Protein AF-A0A182EPK6-F1 (afdb_monomer_lite)

Organism: Onchocerca ochengi (NCBI:txid42157)

Sequence (208 aa):
MLGSDRREILFFIVYRSHFYRFVFCTSVIRYQTVKLISMAEKRKLLNEIDKCFKKVEEGVELFEETMAKMQEANSDNQREKFQDDLKKEIKKLQRLRDQIKGWQNSSDIKDKDKLTSYRKLIEQRMEQFKDIERENKTKPHSKQGLSAEEKLDPREKEKAETVEWLQCQIRYLEDEADKTESQIESLSTADQTRKKGKRDDPKKDEKE

Structure (mmCIF, N/CA/C/O backbone):
data_AF-A0A182EPK6-F1
#
_entry.id   AF-A0A182EPK6-F1
#
loop_
_atom_site.group_PDB
_atom_site.id
_atom_site.type_symbol
_atom_site.label_atom_id
_atom_site.label_alt_id
_atom_site.label_comp_id
_atom_site.label_asym_id
_atom_site.label_entity_id
_atom_site.label_seq_id
_atom_site.pdbx_PDB_ins_code
_atom_site.Cartn_x
_atom_site.Cartn_y
_atom_site.Cartn_z
_atom_site.occupancy
_atom_site.B_iso_or_equiv
_atom_site.auth_seq_id
_atom_site.auth_comp_id
_atom_site.auth_asym_id
_atom_site.auth_atom_id
_atom_site.pdbx_PDB_model_num
ATOM 1 N N . MET A 1 1 ? 49.811 17.576 -77.036 1.00 41.16 1 MET A N 1
ATOM 2 C CA . MET A 1 1 ? 49.592 17.909 -75.611 1.00 41.16 1 MET A CA 1
ATOM 3 C C . MET A 1 1 ? 48.270 17.299 -75.147 1.00 41.16 1 MET A C 1
ATOM 5 O O . MET A 1 1 ? 47.267 17.987 -75.144 1.00 41.16 1 MET A O 1
ATOM 9 N N . LEU A 1 2 ? 48.225 16.002 -74.830 1.00 46.06 2 LEU A N 1
ATOM 10 C CA . LEU A 1 2 ? 47.029 15.343 -74.277 1.00 46.06 2 LEU A CA 1
ATOM 11 C C . LEU A 1 2 ? 47.507 14.215 -73.354 1.00 46.06 2 LEU A C 1
ATOM 13 O O . LEU A 1 2 ? 47.710 13.092 -73.803 1.00 46.06 2 LEU A O 1
ATOM 17 N N . GLY A 1 3 ? 47.808 14.531 -72.092 1.00 49.84 3 GLY A N 1
ATOM 18 C CA . GLY A 1 3 ? 48.501 13.581 -71.212 1.00 49.84 3 GLY A CA 1
ATOM 19 C C . GLY A 1 3 ? 48.326 13.759 -69.703 1.00 49.84 3 GLY A C 1
ATOM 20 O O . GLY A 1 3 ? 49.072 13.119 -68.966 1.00 49.84 3 GLY A O 1
ATOM 21 N N . SER A 1 4 ? 47.366 14.566 -69.229 1.00 51.62 4 SER A N 1
ATOM 22 C CA . SER A 1 4 ? 47.200 14.811 -67.781 1.00 51.62 4 SER A CA 1
ATOM 23 C C . SER A 1 4 ? 45.823 14.474 -67.184 1.00 51.62 4 SER A C 1
ATOM 25 O O . SER A 1 4 ? 45.763 14.226 -65.987 1.00 51.62 4 SER A O 1
ATOM 27 N N . ASP A 1 5 ? 44.745 14.320 -67.963 1.00 56.38 5 ASP A N 1
ATOM 28 C CA . ASP A 1 5 ? 43.385 14.209 -67.383 1.00 56.38 5 ASP A CA 1
ATOM 29 C C . ASP A 1 5 ? 43.001 12.846 -66.783 1.00 56.38 5 ASP A C 1
ATOM 31 O O . ASP A 1 5 ? 42.159 12.761 -65.890 1.00 56.38 5 ASP A O 1
ATOM 35 N N . ARG A 1 6 ? 43.600 11.733 -67.228 1.00 53.59 6 ARG A N 1
ATOM 36 C CA . ARG A 1 6 ? 43.158 10.400 -66.762 1.00 53.59 6 ARG A CA 1
ATOM 37 C C . ARG A 1 6 ? 43.591 10.059 -65.335 1.00 53.59 6 ARG A C 1
ATOM 39 O O . ARG A 1 6 ? 42.948 9.227 -64.699 1.00 53.59 6 ARG A O 1
ATOM 46 N N . ARG A 1 7 ? 44.661 10.680 -64.825 1.00 53.28 7 ARG A N 1
ATOM 47 C CA . ARG A 1 7 ? 45.157 10.418 -63.462 1.00 53.28 7 ARG A CA 1
ATOM 48 C C . ARG A 1 7 ? 44.346 11.156 -62.398 1.00 53.28 7 ARG A C 1
ATOM 50 O O . ARG A 1 7 ? 44.113 10.578 -61.342 1.00 53.28 7 ARG A O 1
ATOM 57 N N . GLU A 1 8 ? 43.843 12.355 -62.690 1.00 53.34 8 GLU A N 1
ATOM 58 C CA . GLU A 1 8 ? 43.016 13.110 -61.739 1.00 53.34 8 GLU A CA 1
ATOM 59 C C . GLU A 1 8 ? 41.606 12.531 -61.583 1.00 53.34 8 GLU A C 1
ATOM 61 O O . GLU A 1 8 ? 41.111 12.418 -60.462 1.00 53.34 8 GLU A O 1
ATOM 66 N N . ILE A 1 9 ? 40.988 12.060 -62.672 1.00 58.38 9 ILE A N 1
ATOM 67 C CA . ILE A 1 9 ? 39.653 11.436 -62.622 1.00 58.38 9 ILE A CA 1
ATOM 68 C C . ILE A 1 9 ? 39.685 10.141 -61.797 1.00 58.38 9 ILE A C 1
ATOM 70 O O . ILE A 1 9 ? 38.793 9.897 -60.981 1.00 58.38 9 ILE A O 1
ATOM 74 N N . LEU A 1 10 ? 40.732 9.323 -61.959 1.00 55.97 10 LEU A N 1
ATOM 75 C CA . LEU A 1 10 ? 40.891 8.096 -61.178 1.00 55.97 10 LEU A CA 1
ATOM 76 C C . LEU A 1 10 ? 41.132 8.407 -59.692 1.00 55.97 10 LEU A C 1
ATOM 78 O O . LEU A 1 10 ? 40.576 7.727 -58.830 1.00 55.97 10 LEU A O 1
ATOM 82 N N . PHE A 1 11 ? 41.890 9.468 -59.391 1.00 57.12 11 PHE A N 1
ATOM 83 C CA . PHE A 1 11 ? 42.095 9.937 -58.021 1.00 57.12 11 PHE A CA 1
ATOM 84 C C . PHE A 1 11 ? 40.770 10.375 -57.389 1.00 57.12 11 PHE A C 1
ATOM 86 O O . PHE A 1 11 ? 40.455 9.942 -56.286 1.00 57.12 11 PHE A O 1
ATOM 93 N N . PHE A 1 12 ? 39.937 11.129 -58.113 1.00 56.41 12 PHE A N 1
ATOM 94 C CA . PHE A 1 12 ? 38.630 11.586 -57.633 1.00 56.41 12 PHE A CA 1
ATOM 95 C C . PHE A 1 12 ? 37.643 10.435 -57.385 1.00 56.41 12 PHE A C 1
ATOM 97 O O . PHE A 1 12 ? 36.922 10.446 -56.387 1.00 56.41 12 PHE A O 1
ATOM 104 N N . ILE A 1 13 ? 37.623 9.416 -58.251 1.00 60.50 13 ILE A N 1
ATOM 105 C CA . ILE A 1 13 ? 36.759 8.234 -58.089 1.00 60.50 13 ILE A CA 1
ATOM 106 C C . ILE A 1 13 ? 37.201 7.401 -56.881 1.00 60.50 13 ILE A C 1
ATOM 108 O O . ILE A 1 13 ? 36.362 7.016 -56.063 1.00 60.50 13 ILE A O 1
ATOM 112 N N . VAL A 1 14 ? 38.507 7.169 -56.719 1.00 58.69 14 VAL A N 1
ATOM 113 C CA . VAL A 1 14 ? 39.048 6.416 -55.576 1.00 58.69 14 VAL A CA 1
ATOM 114 C C . VAL A 1 14 ? 38.833 7.184 -54.266 1.00 58.69 14 VAL A C 1
ATOM 116 O O . VAL A 1 14 ? 38.381 6.587 -53.288 1.00 58.69 14 VAL A O 1
ATOM 119 N N . TYR A 1 15 ? 39.043 8.506 -54.251 1.00 56.84 15 TYR A N 1
ATOM 120 C CA . TYR A 1 15 ? 38.809 9.348 -53.071 1.00 56.84 15 TYR A CA 1
ATOM 121 C C . TYR A 1 15 ? 37.329 9.405 -52.689 1.00 56.84 15 TYR A C 1
ATOM 123 O O . TYR A 1 15 ? 36.978 9.259 -51.520 1.00 56.84 15 TYR A O 1
ATOM 131 N N . ARG A 1 16 ? 36.433 9.550 -53.672 1.00 58.25 16 ARG A N 1
ATOM 132 C CA . ARG A 1 16 ? 34.981 9.568 -53.455 1.00 58.25 16 ARG A CA 1
ATOM 133 C C . ARG A 1 16 ? 34.468 8.201 -52.994 1.00 58.25 16 ARG A C 1
ATOM 135 O O . ARG A 1 16 ? 33.621 8.148 -52.107 1.00 58.25 16 ARG A O 1
ATOM 142 N N . SER A 1 17 ? 35.026 7.102 -53.503 1.00 58.31 17 SER A N 1
ATOM 143 C CA . SER A 1 17 ? 34.693 5.747 -53.045 1.00 58.31 17 SER A CA 1
ATOM 144 C C . SER A 1 17 ? 35.202 5.465 -51.622 1.00 58.31 17 SER A C 1
ATOM 146 O O . SER A 1 17 ? 34.487 4.851 -50.829 1.00 58.31 17 SER A O 1
ATOM 148 N N . HIS A 1 18 ? 36.393 5.951 -51.254 1.00 60.69 18 HIS A N 1
ATOM 149 C CA . HIS A 1 18 ? 36.899 5.891 -49.876 1.00 60.69 18 HIS A CA 1
ATOM 150 C C . HIS A 1 18 ? 36.087 6.772 -48.919 1.00 60.69 18 HIS A C 1
ATOM 152 O O . HIS A 1 18 ? 35.785 6.345 -47.807 1.00 60.69 18 HIS A O 1
ATOM 158 N N . PHE A 1 19 ? 35.673 7.961 -49.361 1.00 59.50 19 PHE A N 1
ATOM 159 C CA . PHE A 1 19 ? 34.841 8.872 -48.579 1.00 59.50 19 PHE A CA 1
ATOM 160 C C . PHE A 1 19 ? 33.454 8.276 -48.299 1.00 59.50 19 PHE A C 1
ATOM 162 O O . PHE A 1 19 ? 33.024 8.247 -47.149 1.00 59.50 19 PHE A O 1
ATOM 169 N N . TYR A 1 20 ? 32.788 7.696 -49.306 1.00 56.31 20 TYR A N 1
ATOM 170 C CA . TYR A 1 20 ? 31.517 6.986 -49.106 1.00 56.31 20 TYR A CA 1
ATOM 171 C C . TYR A 1 20 ? 31.665 5.791 -48.156 1.00 56.31 20 TYR A C 1
ATOM 173 O O . TYR A 1 20 ? 30.824 5.589 -47.282 1.00 56.31 20 TYR A O 1
ATOM 181 N N . ARG A 1 21 ? 32.756 5.026 -48.266 1.00 58.44 21 ARG A N 1
ATOM 182 C CA . ARG A 1 21 ? 33.028 3.881 -47.384 1.00 58.44 21 ARG A CA 1
ATOM 183 C C . ARG A 1 21 ? 33.348 4.314 -45.946 1.00 58.44 21 ARG A C 1
ATOM 185 O O . ARG A 1 21 ? 32.941 3.630 -45.011 1.00 58.44 21 ARG A O 1
ATOM 192 N N . PHE A 1 22 ? 33.994 5.465 -45.752 1.00 55.53 22 PHE A N 1
ATOM 193 C CA . PHE A 1 22 ? 34.257 6.063 -44.437 1.00 55.53 22 PHE A CA 1
ATOM 194 C C . PHE A 1 22 ? 32.981 6.622 -43.781 1.00 55.53 22 PHE A C 1
ATOM 196 O O . PHE A 1 22 ? 32.716 6.347 -42.609 1.00 55.53 22 PHE A O 1
ATOM 203 N N . VAL A 1 23 ? 32.139 7.333 -44.538 1.00 61.28 23 VAL A N 1
ATOM 204 C CA . VAL A 1 23 ? 30.842 7.855 -44.060 1.00 61.28 23 VAL A CA 1
ATOM 205 C C . VAL A 1 23 ? 29.860 6.718 -43.741 1.00 61.28 23 VAL A C 1
ATOM 207 O O . VAL A 1 23 ? 29.139 6.771 -42.742 1.00 61.28 23 VAL A O 1
ATOM 210 N N . PHE A 1 24 ? 29.866 5.644 -44.534 1.00 56.72 24 PHE A N 1
ATOM 211 C CA . PHE A 1 24 ? 29.060 4.455 -44.258 1.00 56.72 24 PHE A CA 1
ATOM 212 C C . PHE A 1 24 ? 29.566 3.700 -43.018 1.00 56.72 24 PHE A C 1
ATOM 214 O O . PHE A 1 24 ? 28.773 3.338 -42.153 1.00 56.72 24 PHE A O 1
ATOM 221 N N . CYS A 1 25 ? 30.885 3.535 -42.867 1.00 56.03 25 CYS A N 1
ATOM 222 C CA . CYS A 1 25 ? 31.490 2.890 -41.697 1.00 56.03 25 CYS A CA 1
ATOM 223 C C . CYS A 1 25 ? 31.195 3.661 -40.397 1.00 56.03 25 CYS A C 1
ATOM 225 O O . CYS A 1 25 ? 30.742 3.076 -39.417 1.00 56.03 25 CYS A O 1
ATOM 227 N N . THR A 1 26 ? 31.354 4.987 -40.399 1.00 61.69 26 THR A N 1
ATOM 228 C CA . THR A 1 26 ? 31.037 5.840 -39.238 1.00 61.69 26 THR A CA 1
ATOM 229 C C . THR A 1 26 ? 29.547 5.843 -38.894 1.00 61.69 26 THR A C 1
ATOM 231 O O . THR A 1 26 ? 29.199 5.795 -37.715 1.00 61.69 26 THR A O 1
ATOM 234 N N . SER A 1 27 ? 28.657 5.818 -39.891 1.00 61.94 27 SER A N 1
ATOM 235 C CA . SER A 1 27 ? 27.206 5.726 -39.669 1.00 61.94 27 SER A CA 1
ATOM 236 C C . SER A 1 27 ? 26.783 4.371 -39.097 1.00 61.94 27 SER A C 1
ATOM 238 O O . SER A 1 27 ? 25.975 4.326 -38.170 1.00 61.94 27 SER A O 1
ATOM 240 N N . VAL A 1 28 ? 27.359 3.267 -39.584 1.00 63.94 28 VAL A N 1
ATOM 241 C CA . VAL A 1 28 ? 27.100 1.915 -39.060 1.00 63.94 28 VAL A CA 1
ATOM 242 C C . VAL A 1 28 ? 27.653 1.759 -37.642 1.00 63.94 28 VAL A C 1
ATOM 244 O O . VAL A 1 28 ? 26.952 1.237 -36.776 1.00 63.94 28 VAL A O 1
ATOM 247 N N . ILE A 1 29 ? 28.856 2.272 -37.361 1.00 62.75 29 ILE A N 1
ATOM 248 C CA . ILE A 1 29 ? 29.434 2.277 -36.008 1.00 62.75 29 ILE A CA 1
ATOM 249 C C . ILE A 1 29 ? 28.572 3.117 -35.063 1.00 62.75 29 ILE A C 1
ATOM 251 O O . ILE A 1 29 ? 28.253 2.655 -33.973 1.00 62.75 29 ILE A O 1
ATOM 255 N N . ARG A 1 30 ? 28.135 4.313 -35.480 1.00 60.66 30 ARG A N 1
ATOM 256 C CA . ARG A 1 30 ? 27.247 5.175 -34.684 1.00 60.66 30 ARG A CA 1
ATOM 257 C C . ARG A 1 30 ? 25.885 4.520 -34.434 1.00 60.66 30 ARG A C 1
ATOM 259 O O . ARG A 1 30 ? 25.367 4.596 -33.327 1.00 60.66 30 ARG A O 1
ATOM 266 N N . TYR A 1 31 ? 25.305 3.854 -35.429 1.00 65.38 31 TYR A N 1
ATOM 267 C CA . TYR A 1 31 ? 24.054 3.116 -35.255 1.00 65.38 31 TYR A CA 1
ATOM 268 C C . TYR A 1 31 ? 24.228 1.941 -34.281 1.00 65.38 31 TYR A C 1
ATOM 270 O O . TYR A 1 31 ? 23.407 1.748 -33.384 1.00 65.38 31 TYR A O 1
ATOM 278 N N . GLN A 1 32 ? 25.324 1.189 -34.406 1.00 58.00 32 GLN A N 1
ATOM 279 C CA . GLN A 1 32 ? 25.625 0.056 -33.535 1.00 58.00 32 GLN A CA 1
ATOM 280 C C . GLN A 1 32 ? 25.916 0.494 -32.090 1.00 58.00 32 GLN A C 1
ATOM 282 O O . GLN A 1 32 ? 25.444 -0.155 -31.156 1.00 58.00 32 GLN A O 1
ATOM 287 N N . THR A 1 33 ? 26.629 1.606 -31.882 1.00 58.66 33 THR A N 1
ATOM 288 C CA . THR A 1 33 ? 26.888 2.161 -30.543 1.00 58.66 33 THR A CA 1
ATOM 289 C C . THR A 1 33 ? 25.621 2.718 -29.904 1.00 58.66 33 THR A C 1
ATOM 291 O O . THR A 1 33 ? 25.343 2.387 -28.755 1.00 58.66 33 THR A O 1
ATOM 294 N N . VAL A 1 34 ? 24.789 3.462 -30.642 1.00 63.22 34 VAL A N 1
ATOM 295 C CA . VAL A 1 34 ? 23.483 3.945 -30.149 1.00 63.22 34 VAL A CA 1
ATOM 296 C C . VAL A 1 34 ? 22.564 2.776 -29.774 1.00 63.22 34 VAL A C 1
ATOM 298 O O . VAL A 1 34 ? 21.923 2.798 -28.723 1.00 63.22 34 VAL A O 1
ATOM 301 N N . LYS A 1 35 ? 22.538 1.709 -30.581 1.00 69.50 35 LYS A N 1
ATOM 302 C CA . LYS A 1 35 ? 21.743 0.503 -30.304 1.00 69.50 35 LYS A CA 1
ATOM 303 C C . LYS A 1 35 ? 22.233 -0.257 -29.064 1.00 69.50 35 LYS A C 1
ATOM 305 O O . LYS A 1 35 ? 21.411 -0.751 -28.293 1.00 69.50 35 LYS A O 1
ATOM 310 N N . LEU A 1 36 ? 23.548 -0.327 -28.845 1.00 65.44 36 LEU A N 1
ATOM 311 C CA . LEU A 1 36 ? 24.146 -0.905 -27.633 1.00 65.44 36 LEU A CA 1
ATOM 312 C C . LEU A 1 36 ? 23.836 -0.075 -26.378 1.00 65.44 36 LEU A C 1
ATOM 314 O O . LEU A 1 36 ? 23.484 -0.653 -25.349 1.00 65.44 36 LEU A O 1
ATOM 318 N N . ILE A 1 37 ? 23.907 1.257 -26.469 1.00 67.81 37 ILE A N 1
ATOM 319 C CA . ILE A 1 37 ? 23.565 2.176 -25.370 1.00 67.81 37 ILE A CA 1
ATOM 320 C C . ILE A 1 37 ? 22.091 2.005 -24.971 1.00 67.81 37 ILE A C 1
ATOM 322 O O . ILE A 1 37 ? 21.805 1.744 -23.804 1.00 67.81 37 ILE A O 1
ATOM 326 N N . SER A 1 38 ? 21.176 2.000 -25.946 1.00 72.50 38 SER A N 1
ATOM 327 C CA . SER A 1 38 ? 19.738 1.792 -25.713 1.00 72.50 38 SER A CA 1
ATOM 328 C C . SER A 1 38 ? 19.423 0.434 -25.057 1.00 72.50 38 SER A C 1
ATOM 330 O O . SER A 1 38 ? 18.589 0.344 -24.154 1.00 72.50 38 SER A O 1
ATOM 332 N N . MET A 1 39 ? 20.123 -0.645 -25.440 1.00 76.12 39 MET A N 1
ATOM 333 C CA . MET A 1 39 ? 19.970 -1.942 -24.764 1.00 76.12 39 MET A CA 1
ATOM 334 C C . MET A 1 39 ? 20.469 -1.921 -23.313 1.00 76.12 39 MET A C 1
ATOM 336 O O . MET A 1 39 ? 19.862 -2.567 -22.454 1.00 76.12 39 MET A O 1
ATOM 340 N N . ALA A 1 40 ? 21.566 -1.216 -23.029 1.00 78.00 40 ALA A N 1
ATOM 341 C CA . ALA A 1 40 ? 22.107 -1.101 -21.677 1.00 78.00 40 ALA A CA 1
ATOM 342 C C . ALA A 1 40 ? 21.180 -0.284 -20.762 1.00 78.00 40 ALA A C 1
ATOM 344 O O . ALA A 1 40 ? 20.948 -0.680 -19.620 1.00 78.00 40 ALA A O 1
ATOM 345 N N . GLU A 1 41 ? 20.601 0.804 -21.269 1.00 80.38 41 GLU A N 1
ATOM 346 C CA . GLU A 1 41 ? 19.600 1.618 -20.567 1.00 80.38 41 GLU A CA 1
ATOM 347 C C . GLU A 1 41 ? 18.346 0.804 -20.242 1.00 80.38 41 GLU A C 1
ATOM 349 O O . GLU A 1 41 ? 17.899 0.788 -19.095 1.00 80.38 41 GLU A O 1
ATOM 354 N N . LYS A 1 42 ? 17.851 0.012 -21.201 1.00 82.75 42 LYS A N 1
ATOM 355 C CA . LYS A 1 42 ? 16.713 -0.886 -20.971 1.00 82.75 42 LYS A CA 1
ATOM 356 C C . LYS A 1 42 ? 16.995 -1.929 -19.887 1.00 82.75 42 LYS A C 1
ATOM 358 O O . LYS A 1 42 ? 16.138 -2.189 -19.047 1.00 82.75 42 LYS A O 1
ATOM 363 N N . ARG A 1 43 ? 18.190 -2.532 -19.878 1.00 86.00 43 ARG A N 1
ATOM 364 C CA . ARG A 1 43 ? 18.587 -3.494 -18.830 1.00 86.00 43 ARG A CA 1
ATOM 365 C C . ARG A 1 43 ? 18.680 -2.835 -17.454 1.00 86.00 43 ARG A C 1
ATOM 367 O O . ARG A 1 43 ? 18.254 -3.434 -16.472 1.00 86.00 43 ARG A O 1
ATOM 374 N N . LYS A 1 44 ? 19.211 -1.610 -17.378 1.00 87.81 44 LYS A N 1
ATOM 375 C CA . LYS A 1 44 ? 19.259 -0.836 -16.128 1.00 87.81 44 LYS A CA 1
ATOM 376 C C . LYS A 1 44 ? 17.854 -0.552 -15.598 1.00 87.81 44 LYS A C 1
ATOM 378 O O . LYS A 1 44 ? 17.619 -0.785 -14.417 1.00 87.81 44 LYS A O 1
ATOM 383 N N . LEU A 1 45 ? 16.937 -0.137 -16.472 1.00 88.06 45 LEU A N 1
ATOM 384 C CA . LEU A 1 45 ? 15.542 0.122 -16.114 1.00 88.06 45 LEU A CA 1
ATOM 385 C C . LEU A 1 45 ? 14.847 -1.137 -15.575 1.00 88.06 45 LEU A C 1
ATOM 387 O O . LEU A 1 45 ? 14.203 -1.078 -14.535 1.00 88.06 45 LEU A O 1
ATOM 391 N N . LEU A 1 46 ? 15.020 -2.290 -16.230 1.00 87.50 46 LEU A N 1
ATOM 392 C CA . LEU A 1 46 ? 14.451 -3.558 -15.750 1.00 87.50 46 LEU A CA 1
ATOM 393 C C . LEU A 1 46 ? 14.988 -3.948 -14.365 1.00 87.50 46 LEU A C 1
ATOM 395 O O . LEU A 1 46 ? 14.208 -4.298 -13.485 1.00 87.50 46 LEU A O 1
ATOM 399 N N . ASN A 1 47 ? 16.294 -3.793 -14.131 1.00 91.50 47 ASN A N 1
ATOM 400 C CA . ASN A 1 47 ? 16.880 -4.037 -12.811 1.00 91.50 47 ASN A CA 1
ATOM 401 C C . ASN A 1 47 ? 16.345 -3.076 -11.735 1.00 91.50 47 ASN A C 1
ATOM 403 O O . ASN A 1 47 ? 16.262 -3.445 -10.563 1.00 91.50 47 ASN A O 1
ATOM 407 N N . GLU A 1 48 ? 16.033 -1.830 -12.095 1.00 91.94 48 GLU A N 1
ATOM 408 C CA . GLU A 1 48 ? 15.428 -0.862 -11.176 1.00 91.94 48 GLU A CA 1
ATOM 409 C C . GLU A 1 48 ? 13.988 -1.252 -10.821 1.00 91.94 48 GLU A C 1
ATOM 411 O O . GLU A 1 48 ? 13.609 -1.197 -9.649 1.00 91.94 48 GLU A O 1
ATOM 416 N N . ILE A 1 49 ? 13.226 -1.721 -11.810 1.00 92.06 49 ILE A N 1
ATOM 417 C CA . ILE A 1 49 ? 11.868 -2.242 -11.628 1.00 92.06 49 ILE A CA 1
ATOM 418 C C . ILE A 1 49 ? 11.877 -3.455 -10.695 1.00 92.06 49 ILE A C 1
ATOM 420 O O . ILE A 1 49 ? 11.139 -3.463 -9.712 1.00 92.06 49 ILE A O 1
ATOM 424 N N . ASP A 1 50 ? 12.756 -4.432 -10.927 1.00 92.75 50 ASP A N 1
ATOM 425 C CA . ASP A 1 50 ? 12.843 -5.631 -10.084 1.00 92.75 50 ASP A CA 1
ATOM 426 C C . ASP A 1 50 ? 13.217 -5.289 -8.632 1.00 92.75 50 ASP A C 1
ATOM 428 O O . ASP A 1 50 ? 12.668 -5.854 -7.686 1.00 92.75 50 ASP A O 1
ATOM 432 N N . LYS A 1 51 ? 14.117 -4.318 -8.425 1.00 95.19 51 LYS A N 1
ATOM 433 C CA . LYS A 1 51 ? 14.441 -3.817 -7.077 1.00 95.19 51 LYS A CA 1
ATOM 434 C C . LYS A 1 51 ? 13.257 -3.119 -6.418 1.00 95.19 51 LYS A C 1
ATOM 436 O O . LYS A 1 51 ? 13.101 -3.213 -5.205 1.00 95.19 51 LYS A O 1
ATOM 441 N N . CYS A 1 52 ? 12.458 -2.388 -7.188 1.00 94.38 52 CYS A N 1
ATOM 442 C CA . CYS A 1 52 ? 11.253 -1.747 -6.680 1.00 94.38 52 CYS A CA 1
ATOM 443 C C . CYS A 1 52 ? 10.214 -2.787 -6.258 1.00 94.38 52 CYS A C 1
ATOM 445 O O . CYS A 1 52 ? 9.684 -2.670 -5.161 1.00 94.38 52 CYS A O 1
ATOM 447 N N . PHE A 1 53 ? 9.997 -3.841 -7.048 1.00 94.12 53 PHE A N 1
ATOM 448 C CA . PHE A 1 53 ? 9.091 -4.931 -6.673 1.00 94.12 53 PHE A CA 1
ATOM 449 C C . PHE A 1 53 ? 9.488 -5.601 -5.360 1.00 94.12 53 PHE A C 1
ATOM 451 O O . PHE A 1 53 ? 8.641 -5.728 -4.484 1.00 94.12 53 PHE A O 1
ATOM 458 N N . LYS A 1 54 ? 10.777 -5.891 -5.153 1.00 95.56 54 LYS A N 1
ATOM 459 C CA . LYS A 1 54 ? 11.256 -6.421 -3.863 1.00 95.56 54 LYS A CA 1
ATOM 460 C C . LYS A 1 54 ? 10.965 -5.485 -2.690 1.00 95.56 54 LYS A C 1
ATOM 462 O O . LYS A 1 54 ? 10.475 -5.926 -1.662 1.00 95.56 54 LYS A O 1
ATOM 467 N N . LYS A 1 55 ? 11.180 -4.176 -2.861 1.00 95.06 55 LYS A N 1
ATOM 468 C CA . LYS A 1 55 ? 10.837 -3.181 -1.827 1.00 95.06 55 LYS A CA 1
ATOM 469 C C . LYS A 1 55 ? 9.338 -3.111 -1.544 1.00 95.06 55 LYS A C 1
ATOM 471 O O . LYS A 1 55 ? 8.949 -2.796 -0.426 1.00 95.06 55 LYS A O 1
ATOM 476 N N . VAL A 1 56 ? 8.503 -3.336 -2.559 1.00 95.19 56 VAL A N 1
ATOM 477 C CA . VAL A 1 56 ? 7.050 -3.411 -2.376 1.00 95.19 56 VAL A CA 1
ATOM 478 C C . VAL A 1 56 ? 6.693 -4.647 -1.560 1.00 95.19 56 VAL A C 1
ATOM 480 O O . VAL A 1 56 ? 5.913 -4.520 -0.628 1.00 95.19 56 VAL A O 1
ATOM 483 N N . GLU A 1 57 ? 7.276 -5.806 -1.864 1.00 95.75 57 GLU A N 1
ATOM 484 C CA . GLU A 1 57 ? 7.059 -7.044 -1.100 1.00 95.75 57 GLU A CA 1
ATOM 485 C C . GLU A 1 57 ? 7.482 -6.883 0.363 1.00 95.75 57 GLU A C 1
ATOM 487 O O . GLU A 1 57 ? 6.661 -7.092 1.252 1.00 95.75 57 GLU A O 1
ATOM 492 N N . GLU A 1 58 ? 8.701 -6.393 0.607 1.00 95.00 58 GLU A N 1
ATOM 493 C CA . GLU A 1 58 ? 9.217 -6.102 1.953 1.00 95.00 58 GLU A CA 1
ATOM 494 C C . GLU A 1 58 ? 8.320 -5.106 2.711 1.00 95.00 58 GLU A C 1
ATOM 496 O O . GLU A 1 58 ? 8.023 -5.291 3.890 1.00 95.00 58 GLU A O 1
ATOM 501 N N . GLY A 1 59 ? 7.854 -4.045 2.040 1.00 93.31 59 GLY A N 1
ATOM 502 C CA . GLY A 1 59 ? 6.970 -3.052 2.655 1.00 93.31 59 GLY A CA 1
ATOM 503 C C . GLY A 1 59 ? 5.572 -3.596 2.968 1.00 93.31 59 GLY A C 1
ATOM 504 O O . GLY A 1 59 ? 4.963 -3.193 3.958 1.00 93.31 59 GLY A O 1
ATOM 505 N N . VAL A 1 60 ? 5.055 -4.516 2.147 1.00 94.25 60 VAL A N 1
ATOM 506 C CA . VAL A 1 60 ? 3.775 -5.200 2.398 1.00 94.25 60 VAL A CA 1
ATOM 507 C C . VAL A 1 60 ? 3.899 -6.148 3.589 1.00 94.25 60 VAL A C 1
ATOM 509 O O . VAL A 1 60 ? 3.032 -6.121 4.458 1.00 94.25 60 VAL A O 1
ATOM 512 N N . GLU A 1 61 ? 4.977 -6.925 3.668 1.00 95.25 61 GLU A N 1
ATOM 513 C CA . GLU A 1 61 ? 5.239 -7.829 4.794 1.00 95.25 61 GLU A CA 1
ATOM 514 C C . GLU A 1 61 ? 5.389 -7.048 6.109 1.00 95.25 61 GLU A C 1
ATOM 516 O O . GLU A 1 61 ? 4.726 -7.357 7.098 1.00 95.25 61 GLU A O 1
ATOM 521 N N . LEU A 1 62 ? 6.160 -5.955 6.101 1.00 93.81 62 LEU A N 1
ATOM 522 C CA . LEU A 1 62 ? 6.327 -5.093 7.274 1.00 93.81 62 LEU A CA 1
ATOM 523 C C . LEU A 1 62 ? 5.007 -4.434 7.710 1.00 93.81 62 LEU A C 1
ATOM 525 O O . LEU A 1 62 ? 4.764 -4.247 8.907 1.00 93.81 62 LEU A O 1
ATOM 529 N N . PHE A 1 63 ? 4.146 -4.074 6.753 1.00 93.38 63 PHE A N 1
ATOM 530 C CA . PHE A 1 63 ? 2.812 -3.553 7.042 1.00 93.38 63 PHE A CA 1
ATOM 531 C C . PHE A 1 63 ? 1.941 -4.599 7.753 1.00 93.38 63 PHE A C 1
ATOM 533 O O . PHE A 1 63 ? 1.321 -4.280 8.768 1.00 93.38 63 PHE A O 1
ATOM 540 N N . GLU A 1 64 ? 1.926 -5.842 7.269 1.00 93.25 64 GLU A N 1
ATOM 541 C CA . GLU A 1 64 ? 1.182 -6.941 7.899 1.00 93.25 64 GLU A CA 1
ATOM 542 C C . GLU A 1 64 ? 1.732 -7.290 9.286 1.00 93.25 64 GLU A C 1
ATOM 544 O O . GLU A 1 64 ? 0.962 -7.420 10.239 1.00 93.25 64 GLU A O 1
ATOM 549 N N . GLU A 1 65 ? 3.055 -7.352 9.437 1.00 93.69 65 GLU A N 1
ATOM 550 C CA . GLU A 1 65 ? 3.709 -7.617 10.721 1.00 93.69 65 GLU A CA 1
ATOM 551 C C . GLU A 1 65 ? 3.376 -6.530 11.757 1.00 93.69 65 GLU A C 1
ATOM 553 O O . GLU A 1 65 ? 3.037 -6.820 12.907 1.00 93.69 65 GLU A O 1
ATOM 558 N N . THR A 1 66 ? 3.432 -5.257 11.354 1.00 92.19 66 THR A N 1
ATOM 559 C CA . THR A 1 66 ? 3.104 -4.131 12.242 1.00 92.19 66 THR A CA 1
ATOM 560 C C . THR A 1 66 ? 1.616 -4.130 12.598 1.00 92.19 66 THR A C 1
ATOM 562 O O . THR A 1 66 ? 1.251 -3.804 13.728 1.00 92.19 66 THR A O 1
ATOM 565 N N . MET A 1 67 ? 0.749 -4.529 11.664 1.00 89.62 67 MET A N 1
ATOM 566 C CA . MET A 1 67 ? -0.687 -4.658 11.903 1.00 89.62 67 MET A CA 1
ATOM 567 C C . MET A 1 67 ? -0.990 -5.758 12.926 1.00 89.62 67 MET A C 1
ATOM 569 O O . MET A 1 67 ? -1.771 -5.514 13.846 1.00 89.62 67 MET A O 1
ATOM 573 N N . ALA A 1 68 ? -0.345 -6.922 12.815 1.00 90.50 68 ALA A N 1
ATOM 574 C CA . ALA A 1 68 ? -0.474 -8.003 13.793 1.00 90.50 68 ALA A CA 1
ATOM 575 C C . ALA A 1 68 ? -0.016 -7.543 15.188 1.00 90.50 68 ALA A C 1
ATOM 577 O O . ALA A 1 68 ? -0.772 -7.638 16.155 1.00 90.50 68 ALA A O 1
ATOM 578 N N . LYS A 1 69 ? 1.158 -6.902 15.278 1.00 89.62 69 LYS A N 1
ATOM 579 C CA . LYS A 1 69 ? 1.670 -6.330 16.537 1.00 89.62 69 LYS A CA 1
ATOM 580 C C . LYS A 1 69 ? 0.735 -5.279 17.137 1.00 89.62 69 LYS A C 1
ATOM 582 O O . LYS A 1 69 ? 0.596 -5.206 18.352 1.00 89.62 69 LYS A O 1
ATOM 587 N N . MET A 1 70 ? 0.075 -4.469 16.307 1.00 86.44 70 MET A N 1
ATOM 588 C CA . MET A 1 70 ? -0.913 -3.488 16.767 1.00 86.44 70 MET A CA 1
ATOM 589 C C . MET A 1 70 ? -2.161 -4.157 17.363 1.00 86.44 70 MET A C 1
ATOM 591 O O . MET A 1 70 ? -2.745 -3.610 18.298 1.00 86.44 70 MET A O 1
ATOM 595 N N . GLN A 1 71 ? -2.587 -5.304 16.826 1.00 83.44 71 GLN A N 1
ATOM 596 C CA . GLN A 1 71 ? -3.732 -6.059 17.346 1.00 83.44 71 GLN A CA 1
ATOM 597 C C . GLN A 1 71 ? -3.403 -6.780 18.659 1.00 83.44 71 GLN A C 1
ATOM 599 O O . GLN A 1 71 ? -4.256 -6.832 19.542 1.00 83.44 71 GLN A O 1
ATOM 604 N N . GLU A 1 72 ? -2.172 -7.275 18.803 1.00 85.12 72 GLU A N 1
ATOM 605 C CA . GLU A 1 72 ? -1.667 -7.918 20.026 1.00 85.12 72 GLU A CA 1
ATOM 606 C C . GLU A 1 72 ? -1.265 -6.917 21.124 1.00 85.12 72 GLU A C 1
ATOM 608 O O . GLU A 1 72 ? -1.110 -7.286 22.288 1.00 85.12 72 GLU A O 1
ATOM 613 N N . ALA A 1 73 ? -1.072 -5.643 20.775 1.00 83.88 73 ALA A N 1
ATOM 614 C CA . ALA A 1 73 ? -0.673 -4.618 21.728 1.00 83.88 73 ALA A CA 1
ATOM 615 C C . ALA A 1 73 ? -1.776 -4.347 22.767 1.00 83.88 73 ALA A C 1
ATOM 617 O O . ALA A 1 73 ? -2.830 -3.788 22.458 1.00 83.88 73 ALA A O 1
ATOM 618 N N . ASN A 1 74 ? -1.472 -4.653 24.031 1.00 75.00 74 ASN A N 1
ATOM 619 C CA . ASN A 1 74 ? -2.363 -4.414 25.173 1.00 75.00 74 ASN A CA 1
ATOM 620 C C . ASN A 1 74 ? -2.236 -3.000 25.770 1.00 75.00 74 ASN A C 1
ATOM 622 O O . ASN A 1 74 ? -3.051 -2.606 26.598 1.00 75.00 74 ASN A O 1
ATOM 626 N N . SER A 1 75 ? -1.227 -2.222 25.361 1.00 79.94 75 SER A N 1
ATOM 627 C CA . SER A 1 75 ? -0.991 -0.856 25.847 1.00 79.94 75 SER A CA 1
ATOM 628 C C . SER A 1 75 ? -1.356 0.190 24.795 1.00 79.94 75 SER A C 1
ATOM 630 O O . SER A 1 75 ? -0.939 0.087 23.639 1.00 79.94 75 SER A O 1
ATOM 632 N N . ASP A 1 76 ? -2.058 1.250 25.203 1.00 79.75 76 ASP A N 1
ATOM 633 C CA . ASP A 1 76 ? -2.439 2.340 24.297 1.00 79.75 76 ASP A CA 1
ATOM 634 C C . ASP A 1 76 ? -1.227 3.093 23.721 1.00 79.75 76 ASP A C 1
ATOM 636 O O . ASP A 1 76 ? -1.211 3.378 22.525 1.00 79.75 76 ASP A O 1
ATOM 640 N N . ASN A 1 77 ? -0.153 3.297 24.497 1.00 82.56 77 ASN A N 1
ATOM 641 C CA . ASN A 1 77 ? 1.086 3.907 23.991 1.00 82.56 77 ASN A CA 1
ATOM 642 C C . ASN A 1 77 ? 1.741 3.063 22.882 1.00 82.56 77 ASN A C 1
ATOM 644 O O . ASN A 1 77 ? 2.320 3.600 21.937 1.00 82.56 77 ASN A O 1
ATOM 648 N N . GLN A 1 78 ? 1.673 1.731 22.990 1.00 85.38 78 GLN A N 1
ATOM 649 C CA . GLN A 1 78 ? 2.182 0.834 21.949 1.00 85.38 78 GLN A CA 1
ATOM 650 C C . GLN A 1 78 ? 1.278 0.861 20.716 1.00 85.38 78 GLN A C 1
ATOM 652 O O . GLN A 1 78 ? 1.783 0.929 19.597 1.00 85.38 78 GLN A O 1
ATOM 657 N N . ARG A 1 79 ? -0.048 0.871 20.909 1.00 83.56 79 ARG A N 1
ATOM 658 C CA . ARG A 1 79 ? -1.017 0.986 19.810 1.00 83.56 79 ARG A CA 1
ATOM 659 C C . ARG A 1 79 ? -0.831 2.279 19.021 1.00 83.56 79 ARG A C 1
ATOM 661 O O . ARG A 1 79 ? -0.816 2.219 17.796 1.00 83.56 79 ARG A O 1
ATOM 668 N N . GLU A 1 80 ? -0.643 3.416 19.686 1.00 87.19 80 GLU A N 1
ATOM 669 C CA . GLU A 1 80 ? -0.379 4.702 19.024 1.00 87.19 80 GLU A CA 1
ATOM 670 C C . GLU A 1 80 ? 0.942 4.670 18.239 1.00 87.19 80 GLU A C 1
ATOM 672 O O . GLU A 1 80 ? 0.981 5.038 17.064 1.00 87.19 80 GLU A O 1
ATOM 677 N N . LYS A 1 81 ? 2.006 4.111 18.832 1.00 90.62 81 LYS A N 1
ATOM 678 C CA . LYS A 1 81 ? 3.289 3.925 18.140 1.00 90.62 81 LYS A CA 1
ATOM 679 C C . LYS A 1 81 ? 3.148 3.066 16.877 1.00 90.62 81 LYS A C 1
ATOM 681 O O . LYS A 1 81 ? 3.670 3.437 15.827 1.00 90.62 81 LYS A O 1
ATOM 686 N N . PHE A 1 82 ? 2.434 1.942 16.954 1.00 91.00 82 PHE A N 1
ATOM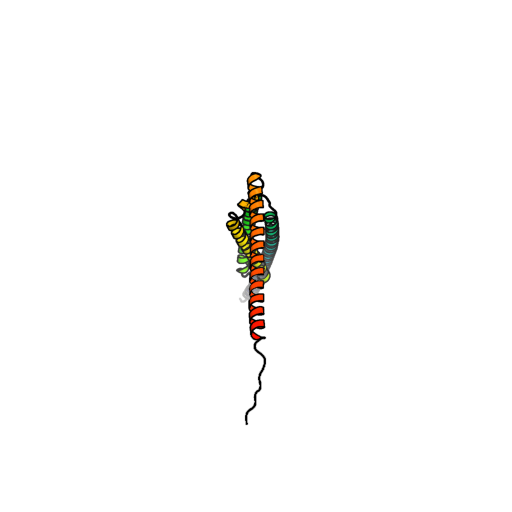 687 C CA . PHE A 1 82 ? 2.211 1.082 15.790 1.00 91.00 82 PHE A CA 1
ATOM 688 C C . PHE A 1 82 ? 1.316 1.743 14.734 1.00 91.00 82 PHE A C 1
ATOM 690 O O . PHE A 1 82 ? 1.552 1.545 13.545 1.00 91.00 82 PHE A O 1
ATOM 697 N N . GLN A 1 83 ? 0.350 2.583 15.120 1.00 88.75 83 GLN A N 1
ATOM 698 C CA . GLN A 1 83 ? -0.421 3.390 14.163 1.00 88.75 83 GLN A CA 1
ATOM 699 C C . GLN A 1 83 ? 0.473 4.368 13.391 1.00 88.75 83 GLN A C 1
ATOM 701 O O . GLN A 1 83 ? 0.355 4.486 12.166 1.00 88.75 83 GLN A O 1
ATOM 706 N N . ASP A 1 84 ? 1.396 5.038 14.079 1.00 91.62 84 ASP A N 1
ATOM 707 C CA . ASP A 1 84 ? 2.363 5.931 13.444 1.00 91.62 84 ASP A CA 1
ATOM 708 C C . ASP A 1 84 ? 3.326 5.184 12.517 1.00 91.62 84 ASP A C 1
ATOM 710 O O . ASP A 1 84 ? 3.649 5.675 11.429 1.00 91.62 84 ASP A O 1
ATOM 714 N N . ASP A 1 85 ? 3.772 3.993 12.910 1.00 92.69 85 ASP A N 1
ATOM 715 C CA . ASP A 1 85 ? 4.655 3.169 12.088 1.00 92.69 85 ASP A CA 1
ATOM 716 C C . ASP A 1 85 ? 3.926 2.616 10.848 1.00 92.69 85 ASP A C 1
ATOM 718 O O . ASP A 1 85 ? 4.449 2.750 9.737 1.00 92.69 8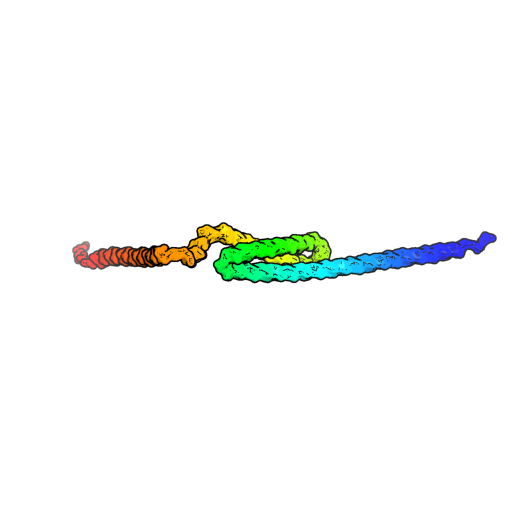5 ASP A O 1
ATOM 722 N N . LEU A 1 86 ? 2.671 2.161 10.978 1.00 93.19 86 LEU A N 1
ATOM 723 C CA . LEU A 1 86 ? 1.810 1.802 9.838 1.00 93.19 86 LEU A CA 1
ATOM 724 C C . LEU A 1 86 ? 1.623 2.982 8.873 1.00 93.19 86 LEU A C 1
ATOM 726 O O . LEU A 1 86 ? 1.726 2.828 7.653 1.00 93.19 86 LEU A O 1
ATOM 730 N N . LYS A 1 87 ? 1.407 4.193 9.403 1.00 92.62 87 LYS A N 1
ATOM 731 C CA . LYS A 1 87 ? 1.262 5.416 8.599 1.00 92.62 87 LYS A CA 1
ATOM 732 C C . LYS A 1 87 ? 2.536 5.755 7.826 1.00 92.62 87 LYS A C 1
ATOM 734 O O . LYS A 1 87 ? 2.459 6.213 6.681 1.00 92.62 87 LYS A O 1
ATOM 739 N N . LYS A 1 88 ? 3.712 5.565 8.433 1.00 94.44 88 LYS A N 1
ATOM 740 C CA . LYS A 1 88 ? 5.003 5.749 7.749 1.00 94.44 88 LYS A CA 1
ATOM 741 C C . LYS A 1 88 ? 5.179 4.717 6.640 1.00 94.44 88 LYS A C 1
ATOM 743 O O . LYS A 1 88 ? 5.596 5.102 5.548 1.00 94.44 88 LYS A O 1
ATOM 748 N N . GLU A 1 89 ? 4.839 3.456 6.892 1.00 93.81 89 GLU A N 1
ATOM 749 C CA . GLU A 1 89 ? 5.014 2.380 5.914 1.00 93.81 89 GLU A CA 1
ATOM 750 C C . GLU A 1 89 ? 4.100 2.556 4.697 1.00 93.81 89 GLU A C 1
ATOM 752 O O . GLU A 1 89 ? 4.559 2.531 3.554 1.00 93.81 89 GLU A O 1
ATOM 757 N N . ILE A 1 90 ? 2.839 2.927 4.920 1.00 94.25 90 ILE A N 1
ATOM 758 C CA . ILE A 1 90 ? 1.903 3.246 3.834 1.00 94.25 90 ILE A CA 1
ATOM 759 C C . ILE A 1 90 ? 2.385 4.418 2.982 1.00 94.25 90 ILE A C 1
ATOM 761 O O . ILE A 1 90 ? 2.274 4.375 1.756 1.00 94.25 90 ILE A O 1
ATOM 765 N N . LYS A 1 91 ? 2.987 5.450 3.585 1.00 95.25 91 LYS A N 1
ATOM 766 C CA . LYS A 1 91 ? 3.590 6.550 2.816 1.00 95.25 91 LYS A CA 1
ATOM 767 C C . LYS A 1 91 ? 4.767 6.089 1.948 1.00 95.25 91 LYS A C 1
ATOM 769 O O . LYS A 1 91 ? 4.975 6.663 0.878 1.00 95.25 91 LYS A O 1
ATOM 774 N N . LYS A 1 92 ? 5.546 5.085 2.369 1.00 95.06 92 LYS A N 1
ATOM 775 C CA . LYS A 1 92 ? 6.612 4.506 1.530 1.00 95.06 92 LYS A CA 1
ATOM 776 C C . LYS A 1 92 ? 6.018 3.724 0.361 1.00 95.06 92 LYS A C 1
ATOM 778 O O . LYS A 1 92 ? 6.415 3.966 -0.779 1.00 95.06 92 LYS A O 1
ATOM 783 N N . LEU A 1 93 ? 5.028 2.871 0.628 1.00 95.25 93 LEU A N 1
ATOM 784 C CA . LEU A 1 93 ? 4.312 2.116 -0.403 1.00 95.25 93 LEU A CA 1
ATOM 785 C C . LEU A 1 93 ? 3.654 3.051 -1.433 1.00 95.25 93 LEU A C 1
ATOM 787 O O . LEU A 1 93 ? 3.778 2.817 -2.633 1.00 95.25 93 LEU A O 1
ATOM 791 N N . GLN A 1 94 ? 3.066 4.174 -1.006 1.00 94.75 94 GLN A N 1
ATOM 792 C CA . GLN A 1 94 ? 2.526 5.206 -1.906 1.00 94.75 94 GLN A CA 1
ATOM 793 C C . GLN A 1 94 ? 3.576 5.758 -2.882 1.00 94.75 94 GLN A C 1
ATOM 795 O O . GLN A 1 94 ? 3.311 5.859 -4.080 1.00 94.75 94 GLN A O 1
ATOM 800 N N . ARG A 1 95 ? 4.790 6.067 -2.403 1.00 96.19 95 ARG A N 1
ATOM 801 C CA . ARG A 1 95 ? 5.883 6.549 -3.268 1.00 96.19 95 ARG A CA 1
ATOM 802 C C . ARG A 1 95 ? 6.286 5.500 -4.304 1.00 96.19 95 ARG A C 1
ATOM 804 O O . ARG A 1 95 ? 6.466 5.842 -5.470 1.00 96.19 95 ARG A O 1
ATOM 811 N N . LEU A 1 96 ? 6.388 4.232 -3.896 1.00 95.00 96 LEU A N 1
ATOM 812 C CA . LEU A 1 96 ? 6.683 3.119 -4.808 1.00 95.00 96 LEU A CA 1
ATOM 813 C C . LEU A 1 96 ? 5.563 2.939 -5.840 1.00 95.00 96 LEU A C 1
ATOM 815 O O . LEU A 1 96 ? 5.834 2.738 -7.022 1.00 95.00 96 LEU A O 1
ATOM 819 N N . ARG A 1 97 ? 4.302 3.095 -5.430 1.00 96.12 97 ARG A N 1
ATOM 820 C CA . ARG A 1 97 ? 3.143 3.046 -6.326 1.00 96.12 97 ARG A CA 1
ATOM 821 C C . ARG A 1 97 ? 3.179 4.149 -7.380 1.00 96.12 97 ARG A C 1
ATOM 823 O O . ARG A 1 97 ? 2.869 3.883 -8.541 1.00 96.12 97 ARG A O 1
ATOM 830 N N . ASP A 1 98 ? 3.556 5.369 -7.011 1.00 96.12 98 ASP A N 1
ATOM 831 C CA . ASP A 1 98 ? 3.672 6.473 -7.967 1.00 96.12 98 ASP A CA 1
ATOM 832 C C . ASP A 1 98 ? 4.881 6.313 -8.899 1.00 96.12 98 ASP A C 1
ATOM 834 O O . ASP A 1 98 ? 4.772 6.610 -10.090 1.00 96.12 98 ASP A O 1
ATOM 838 N N . GLN A 1 99 ? 5.986 5.741 -8.409 1.00 93.56 99 GLN A N 1
ATOM 839 C CA . GLN A 1 99 ? 7.115 5.325 -9.248 1.00 93.56 99 GLN A CA 1
ATOM 840 C C . GLN A 1 99 ? 6.682 4.266 -10.279 1.00 93.56 99 GLN A C 1
ATOM 842 O O . GLN A 1 99 ? 6.934 4.427 -11.475 1.00 93.56 99 GLN A O 1
ATOM 847 N N . ILE A 1 100 ? 5.941 3.238 -9.845 1.00 94.69 100 ILE A N 1
ATOM 848 C CA . ILE A 1 100 ? 5.361 2.210 -10.724 1.00 94.69 100 ILE A CA 1
ATOM 849 C C . ILE A 1 100 ? 4.401 2.834 -11.743 1.00 94.69 100 ILE A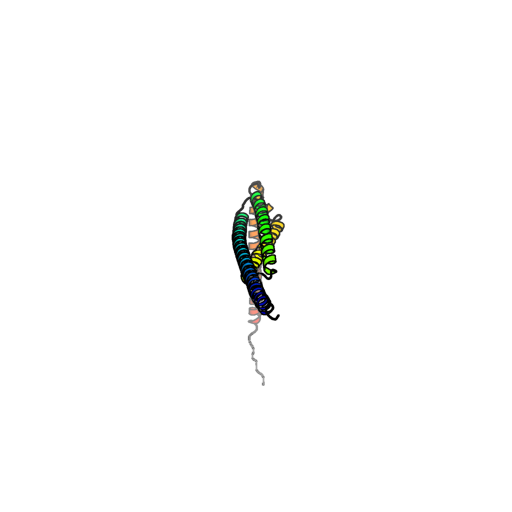 C 1
ATOM 851 O O . ILE A 1 100 ? 4.447 2.489 -12.923 1.00 94.69 100 ILE A O 1
ATOM 855 N N . LYS A 1 101 ? 3.559 3.788 -11.331 1.00 94.88 101 LYS A N 1
ATOM 856 C CA . LYS A 1 101 ? 2.669 4.521 -12.244 1.00 94.88 101 LYS A CA 1
ATOM 857 C C . LYS A 1 101 ? 3.458 5.320 -13.289 1.00 94.88 101 LYS A C 1
ATOM 859 O O . LYS A 1 101 ? 3.063 5.343 -14.453 1.00 94.88 101 LYS A O 1
ATOM 864 N N . GLY A 1 102 ? 4.577 5.936 -12.902 1.00 93.81 102 GLY A N 1
ATOM 865 C CA . GLY A 1 102 ? 5.495 6.603 -13.830 1.00 93.81 102 GLY A CA 1
ATOM 866 C C . GLY A 1 102 ? 6.021 5.645 -14.901 1.00 93.81 102 GLY A C 1
ATOM 867 O O . GLY A 1 102 ? 5.955 5.945 -16.092 1.00 93.81 102 GLY A O 1
ATOM 868 N N . TRP A 1 103 ? 6.438 4.446 -14.494 1.00 93.19 103 TRP A N 1
ATOM 869 C CA . TRP A 1 103 ? 6.866 3.384 -15.406 1.00 93.19 103 TRP A CA 1
ATOM 870 C C . TRP A 1 103 ? 5.741 2.857 -16.302 1.00 93.19 103 TRP A C 1
ATOM 872 O O . TRP A 1 103 ? 5.963 2.652 -17.492 1.00 93.19 103 TRP A O 1
ATOM 882 N N . GLN A 1 104 ? 4.513 2.717 -15.792 1.00 91.19 104 GLN A N 1
ATOM 883 C CA . GLN A 1 104 ? 3.353 2.348 -16.616 1.00 91.19 104 GLN A CA 1
ATOM 884 C C . GLN A 1 104 ? 3.068 3.366 -17.730 1.00 91.19 104 GLN A C 1
ATOM 886 O O . GLN A 1 104 ? 2.567 2.981 -18.787 1.00 91.19 104 GLN A O 1
ATOM 891 N N . ASN A 1 105 ? 3.380 4.645 -17.514 1.00 90.56 105 ASN A N 1
ATOM 892 C CA . ASN A 1 105 ? 3.187 5.701 -18.508 1.00 90.56 105 ASN A CA 1
ATOM 893 C C . ASN A 1 105 ? 4.365 5.830 -19.490 1.00 90.56 105 ASN A C 1
ATOM 895 O O . ASN A 1 105 ? 4.206 6.458 -20.534 1.00 90.56 105 ASN A O 1
ATOM 899 N N . SER A 1 106 ? 5.522 5.231 -19.190 1.00 87.06 106 SER A N 1
ATOM 900 C CA . SER A 1 106 ? 6.665 5.209 -20.106 1.00 87.06 106 SER A CA 1
ATOM 901 C C . SER A 1 106 ? 6.413 4.279 -21.304 1.00 87.06 106 SER A C 1
ATOM 903 O O . SER A 1 106 ? 5.780 3.223 -21.190 1.00 87.06 106 SER A O 1
ATOM 905 N N . SER A 1 107 ? 6.932 4.671 -22.472 1.00 87.12 107 SER A N 1
ATOM 906 C CA . SER A 1 107 ? 6.961 3.861 -23.696 1.00 87.12 107 SER A CA 1
ATOM 907 C C . SER A 1 107 ? 8.062 2.793 -23.703 1.00 87.12 107 SER A C 1
ATOM 909 O O . SER A 1 107 ? 8.055 1.914 -24.565 1.00 87.12 107 SER A O 1
ATOM 911 N N . ASP A 1 108 ? 9.001 2.840 -22.755 1.00 84.12 108 ASP A N 1
ATOM 912 C CA . ASP A 1 108 ? 10.179 1.959 -22.724 1.00 84.12 108 ASP A CA 1
ATOM 913 C C . ASP A 1 108 ? 9.853 0.540 -22.225 1.00 84.12 108 ASP A C 1
ATOM 915 O O . ASP A 1 108 ? 10.616 -0.413 -22.442 1.00 84.12 108 ASP A O 1
ATOM 919 N N . ILE A 1 109 ? 8.687 0.382 -21.591 1.00 85.69 109 ILE A N 1
ATOM 920 C CA . ILE A 1 109 ? 8.219 -0.860 -20.981 1.00 85.69 109 ILE A CA 1
ATOM 921 C C . ILE A 1 109 ? 7.075 -1.443 -21.807 1.00 85.69 109 ILE A C 1
ATOM 923 O O . ILE A 1 109 ? 6.006 -0.848 -21.943 1.00 85.69 109 ILE A O 1
ATOM 927 N N . LYS A 1 110 ? 7.312 -2.643 -22.346 1.00 82.50 110 LYS A N 1
ATOM 928 C CA . LYS A 1 110 ? 6.343 -3.361 -23.184 1.00 82.50 110 LYS A CA 1
ATOM 929 C C . LYS A 1 110 ? 5.348 -4.185 -22.368 1.00 82.50 110 LYS A C 1
ATOM 931 O O . LYS A 1 110 ? 4.166 -4.167 -22.677 1.00 82.50 110 LYS A O 1
ATOM 936 N N . ASP A 1 111 ? 5.832 -4.889 -21.349 1.00 84.00 111 ASP A N 1
ATOM 937 C CA . ASP A 1 111 ? 5.008 -5.714 -20.464 1.00 84.00 111 ASP A CA 1
ATOM 938 C C . ASP A 1 111 ? 4.662 -4.917 -19.202 1.00 84.00 111 ASP A C 1
ATOM 940 O O . ASP A 1 111 ? 5.541 -4.559 -18.413 1.00 84.00 111 ASP A O 1
ATOM 944 N N . LYS A 1 112 ? 3.376 -4.595 -19.049 1.00 90.81 112 LYS A N 1
ATOM 945 C CA . LYS A 1 112 ? 2.846 -3.789 -17.942 1.00 90.81 112 LYS A CA 1
ATOM 946 C C . LYS A 1 112 ? 2.036 -4.622 -16.953 1.00 90.81 112 LYS A C 1
ATOM 948 O O . LYS A 1 112 ? 1.521 -4.054 -15.986 1.00 90.81 112 LYS A O 1
ATOM 953 N N . ASP A 1 113 ? 1.936 -5.934 -17.148 1.00 92.06 113 ASP A N 1
ATOM 954 C CA . ASP A 1 113 ? 1.057 -6.783 -16.345 1.00 92.06 113 ASP A CA 1
ATOM 955 C C . ASP A 1 113 ? 1.565 -6.848 -14.908 1.00 92.06 113 ASP A C 1
ATOM 957 O O . ASP A 1 113 ? 0.837 -6.513 -13.972 1.00 92.06 113 ASP A O 1
ATOM 961 N N . LYS A 1 114 ? 2.864 -7.118 -14.730 1.00 89.44 114 LYS A N 1
ATOM 962 C CA . LYS A 1 114 ? 3.503 -7.118 -13.404 1.00 89.44 114 LYS A CA 1
ATOM 963 C C . LYS A 1 114 ? 3.395 -5.763 -12.703 1.00 89.44 114 LYS A C 1
ATOM 965 O O . LYS A 1 114 ? 3.017 -5.709 -11.537 1.00 89.44 114 LYS A O 1
ATOM 970 N N . LEU A 1 115 ? 3.663 -4.664 -13.417 1.00 92.19 115 LEU A N 1
ATOM 971 C CA . LEU A 1 115 ? 3.529 -3.305 -12.869 1.00 92.19 115 LEU A CA 1
ATOM 972 C C . LEU A 1 115 ? 2.100 -3.038 -12.381 1.00 92.19 115 LEU A C 1
ATOM 974 O O . LEU A 1 115 ? 1.901 -2.439 -11.326 1.00 92.19 115 LEU A O 1
ATOM 978 N N . THR A 1 116 ? 1.104 -3.503 -13.133 1.00 93.88 116 THR A N 1
ATOM 979 C CA . THR A 1 116 ? -0.308 -3.361 -12.771 1.00 93.88 116 THR A CA 1
ATOM 980 C C . THR A 1 116 ? -0.653 -4.182 -11.532 1.00 93.88 116 THR A C 1
ATOM 982 O O . THR A 1 116 ? -1.324 -3.663 -10.641 1.00 93.88 116 THR A O 1
ATOM 985 N N . SER A 1 117 ? -0.163 -5.419 -11.435 1.00 94.62 117 SER A N 1
ATOM 986 C CA . SER A 1 117 ? -0.377 -6.287 -10.272 1.00 94.62 117 SER A CA 1
ATOM 987 C C . SER A 1 117 ? 0.211 -5.696 -8.989 1.00 94.62 117 SER A C 1
ATOM 989 O O . SER A 1 117 ? -0.517 -5.548 -8.010 1.00 94.62 117 SER A O 1
ATOM 991 N N . TYR A 1 118 ? 1.480 -5.267 -8.995 1.00 93.19 118 TYR A N 1
ATOM 992 C CA . TYR A 1 118 ? 2.096 -4.648 -7.811 1.00 93.19 118 TYR A CA 1
ATOM 993 C C . TYR A 1 118 ? 1.447 -3.312 -7.444 1.00 93.19 118 TYR A C 1
ATOM 995 O O . TYR A 1 118 ? 1.266 -3.013 -6.266 1.00 93.19 118 TYR A O 1
ATOM 1003 N N . ARG A 1 119 ? 1.030 -2.512 -8.432 1.00 94.94 119 ARG A N 1
ATOM 1004 C CA . ARG A 1 119 ? 0.276 -1.284 -8.163 1.00 94.94 119 ARG A CA 1
ATOM 1005 C C . ARG A 1 119 ? -1.050 -1.574 -7.455 1.00 94.94 119 ARG A C 1
ATOM 1007 O O . ARG A 1 119 ? -1.357 -0.894 -6.479 1.00 94.94 119 ARG A O 1
ATOM 1014 N N . LYS A 1 120 ? -1.812 -2.565 -7.927 1.00 95.06 120 LYS A N 1
ATOM 1015 C CA . LYS A 1 120 ? -3.071 -2.985 -7.290 1.00 95.06 120 LYS A CA 1
ATOM 1016 C C . LYS A 1 120 ? -2.839 -3.531 -5.883 1.00 95.06 120 LYS A C 1
ATOM 1018 O O . LYS A 1 120 ? -3.598 -3.193 -4.985 1.00 95.06 120 LYS A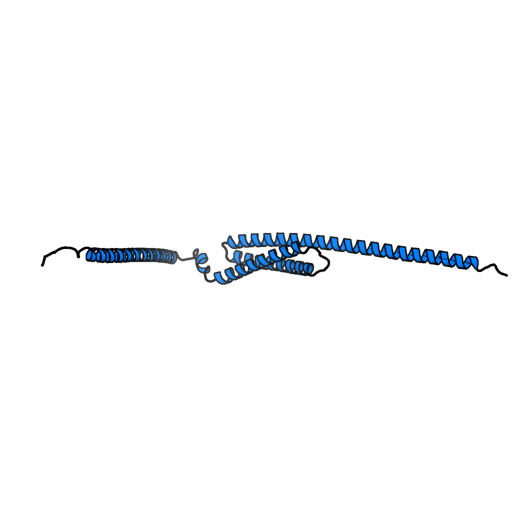 O 1
ATOM 1023 N N . LEU A 1 121 ? -1.771 -4.307 -5.684 1.00 94.50 121 LEU A N 1
ATOM 1024 C CA . LEU A 1 121 ? -1.384 -4.812 -4.365 1.00 94.50 121 LEU A CA 1
ATOM 1025 C C . LEU A 1 121 ? -1.174 -3.659 -3.371 1.00 94.50 121 LEU A C 1
ATOM 1027 O O . LEU A 1 121 ? -1.712 -3.693 -2.268 1.00 94.50 121 LEU A O 1
ATOM 1031 N N . ILE A 1 122 ? -0.455 -2.607 -3.776 1.00 93.56 122 ILE A N 1
ATOM 1032 C CA . ILE A 1 122 ? -0.260 -1.422 -2.930 1.00 93.56 122 ILE A CA 1
ATOM 1033 C C . ILE A 1 122 ? -1.585 -0.692 -2.677 1.00 93.56 122 ILE A C 1
ATOM 1035 O O . ILE A 1 122 ? -1.859 -0.302 -1.544 1.00 93.56 122 ILE A O 1
ATOM 1039 N N . GLU A 1 123 ? -2.416 -0.509 -3.706 1.00 94.12 123 GLU A N 1
ATOM 1040 C CA . GLU A 1 123 ? -3.727 0.144 -3.576 1.00 94.12 123 GLU A CA 1
ATOM 1041 C C . GLU A 1 123 ? -4.638 -0.605 -2.582 1.00 94.12 123 GLU A C 1
ATOM 1043 O O . GLU A 1 123 ? -5.266 0.034 -1.739 1.00 94.12 123 GLU A O 1
ATOM 1048 N N . GLN A 1 124 ? -4.621 -1.941 -2.585 1.00 94.56 124 GLN A N 1
ATOM 1049 C CA . GLN A 1 124 ? -5.338 -2.764 -1.607 1.00 94.56 124 GLN A CA 1
ATOM 1050 C C . GLN A 1 124 ? -4.824 -2.545 -0.174 1.00 94.56 124 GLN A C 1
ATOM 1052 O O . GLN A 1 124 ? -5.621 -2.397 0.752 1.00 94.56 124 GLN A O 1
ATOM 1057 N N . ARG A 1 125 ? -3.501 -2.473 0.038 1.00 90.56 125 ARG A N 1
ATOM 1058 C CA . ARG A 1 125 ? -2.944 -2.177 1.375 1.00 90.56 125 ARG A CA 1
ATOM 1059 C C . ARG A 1 125 ? -3.271 -0.762 1.846 1.00 90.56 125 ARG A C 1
ATOM 1061 O O . ARG A 1 125 ? -3.509 -0.549 3.032 1.00 90.56 125 ARG A O 1
ATOM 1068 N N . MET A 1 126 ? -3.339 0.204 0.929 1.00 91.75 126 MET A N 1
ATOM 1069 C CA . MET A 1 126 ? -3.790 1.563 1.245 1.00 91.75 126 MET A CA 1
ATOM 1070 C C . MET A 1 126 ? -5.245 1.595 1.720 1.00 91.75 126 MET A C 1
ATOM 1072 O O . MET A 1 126 ? -5.563 2.339 2.647 1.00 91.75 126 MET A O 1
ATOM 1076 N N . GLU A 1 127 ? -6.119 0.804 1.101 1.00 92.50 127 GLU A N 1
ATOM 1077 C CA . GLU A 1 127 ? -7.514 0.670 1.524 1.00 92.50 127 GLU A CA 1
ATOM 1078 C C . GLU A 1 127 ? -7.620 0.019 2.908 1.00 92.50 127 GLU A C 1
ATOM 1080 O O . GLU A 1 127 ? -8.251 0.593 3.795 1.00 92.50 127 GLU A O 1
ATOM 1085 N N . GLN A 1 128 ? -6.888 -1.077 3.140 1.00 89.44 128 GLN A N 1
ATOM 1086 C CA . GLN A 1 128 ? -6.804 -1.719 4.459 1.00 89.44 128 GLN A CA 1
ATOM 1087 C C . GLN A 1 128 ? -6.359 -0.734 5.549 1.00 89.44 128 GLN A C 1
ATOM 1089 O O . GLN A 1 128 ? -6.984 -0.652 6.604 1.00 89.44 128 GLN A O 1
ATOM 1094 N N . PHE A 1 129 ? -5.325 0.075 5.292 1.00 91.75 129 PHE A N 1
ATOM 1095 C CA . PHE A 1 129 ? -4.894 1.102 6.242 1.00 91.75 129 PHE A CA 1
ATOM 1096 C C . PHE A 1 129 ? -5.975 2.153 6.514 1.00 91.75 129 PHE A C 1
ATOM 1098 O O . PHE A 1 129 ? -6.120 2.602 7.648 1.00 91.75 129 PHE A O 1
ATOM 1105 N N . LYS A 1 130 ? -6.752 2.545 5.501 1.00 91.69 130 LYS A N 1
ATOM 1106 C CA . LYS A 1 130 ? -7.832 3.528 5.660 1.00 91.69 130 LYS A CA 1
ATOM 1107 C C . LYS A 1 130 ? -8.958 2.997 6.545 1.00 91.69 130 LYS A C 1
ATOM 1109 O O . LYS A 1 130 ? -9.547 3.769 7.304 1.00 91.69 130 LYS A O 1
ATOM 1114 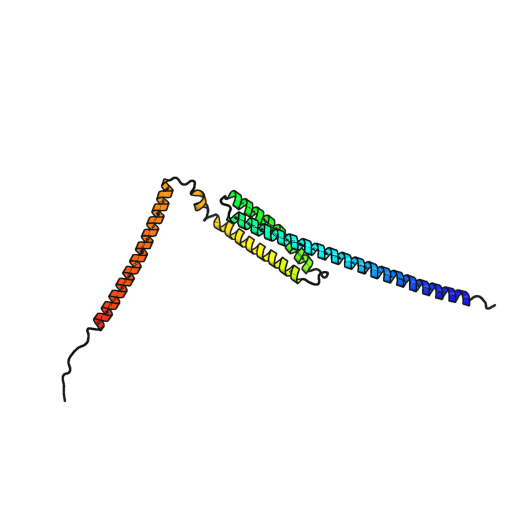N N . ASP A 1 131 ? -9.270 1.710 6.449 1.00 87.00 131 ASP A N 1
ATOM 1115 C CA . ASP A 1 131 ? -10.257 1.075 7.322 1.00 87.00 131 ASP A CA 1
ATOM 1116 C C . ASP A 1 131 ? -9.732 0.952 8.754 1.00 87.00 131 ASP A C 1
ATOM 1118 O O . ASP A 1 131 ? -10.441 1.331 9.684 1.00 87.00 131 ASP A O 1
ATOM 1122 N N . ILE A 1 132 ? -8.461 0.579 8.930 1.00 84.50 132 ILE A N 1
ATOM 1123 C CA . ILE A 1 132 ? -7.790 0.565 10.240 1.00 84.50 132 ILE A CA 1
ATOM 1124 C C . ILE A 1 132 ? -7.758 1.965 10.872 1.00 84.50 132 ILE A C 1
ATOM 1126 O O . ILE A 1 132 ? -8.012 2.115 12.067 1.00 84.50 132 ILE A O 1
ATOM 1130 N N . GLU A 1 133 ? -7.452 3.009 10.095 1.00 85.88 133 GLU A N 1
ATOM 1131 C CA . GLU A 1 133 ? -7.432 4.393 10.580 1.00 85.88 133 GLU A CA 1
ATOM 1132 C C . GLU A 1 133 ? -8.838 4.849 10.994 1.00 85.88 133 GLU A C 1
ATOM 1134 O O . GLU A 1 133 ? -8.998 5.512 12.021 1.00 85.88 133 GLU A O 1
ATOM 1139 N N . ARG A 1 134 ? -9.868 4.471 10.223 1.00 84.81 134 ARG A N 1
ATOM 1140 C CA . ARG A 1 134 ? -11.271 4.755 10.551 1.00 84.81 134 ARG A CA 1
ATOM 1141 C C . ARG A 1 134 ? -11.669 4.054 11.843 1.00 84.81 134 ARG A C 1
ATOM 1143 O O . ARG A 1 134 ? -12.162 4.711 12.752 1.00 84.81 134 ARG A O 1
ATOM 1150 N N . GLU A 1 135 ? -11.401 2.758 11.933 1.00 77.25 135 GLU A N 1
ATOM 1151 C CA . GLU A 1 135 ? -11.722 1.922 13.084 1.00 77.25 135 GLU A CA 1
ATOM 1152 C C . GLU A 1 135 ? -11.032 2.426 14.358 1.00 77.25 135 GLU A C 1
ATOM 1154 O O . GLU A 1 135 ? -11.680 2.570 15.395 1.00 77.25 135 GLU A O 1
ATOM 1159 N N . ASN A 1 136 ? -9.746 2.780 14.281 1.00 75.50 136 ASN A N 1
ATOM 1160 C CA . ASN A 1 136 ? -9.003 3.334 15.414 1.00 75.50 136 ASN A CA 1
ATOM 1161 C C . ASN A 1 136 ? -9.441 4.754 15.795 1.00 75.50 136 ASN A C 1
ATOM 1163 O O . ASN A 1 136 ? -9.318 5.103 16.964 1.00 75.50 136 ASN A O 1
ATOM 1167 N N . LYS A 1 137 ? -9.975 5.557 14.862 1.00 72.00 137 LYS A N 1
ATOM 1168 C CA . LYS A 1 137 ? -10.570 6.876 15.155 1.00 72.00 137 LYS A CA 1
ATOM 1169 C C . LYS A 1 137 ? -11.983 6.797 15.730 1.00 72.00 137 LYS A C 1
ATOM 1171 O O . LYS A 1 137 ? -12.365 7.699 16.467 1.00 72.00 137 LYS A O 1
ATOM 1176 N N . THR A 1 138 ? -12.757 5.753 15.425 1.00 59.56 138 THR A N 1
ATOM 1177 C CA . THR A 1 138 ? -14.130 5.576 15.944 1.00 59.56 138 THR A CA 1
ATOM 1178 C C . THR A 1 138 ? -14.202 4.735 17.221 1.00 59.56 138 THR A C 1
ATOM 1180 O O . THR A 1 138 ? -15.084 4.950 18.045 1.00 59.56 138 THR A O 1
ATOM 1183 N N . LYS A 1 139 ? -13.251 3.819 17.447 1.00 54.97 139 LYS A N 1
ATOM 1184 C CA . LYS A 1 139 ? -13.121 3.050 18.699 1.00 54.97 139 LYS A CA 1
ATOM 1185 C C . LYS A 1 139 ? -12.513 3.763 19.936 1.00 54.97 139 LYS A C 1
ATOM 1187 O O . LYS A 1 139 ? -12.581 3.136 20.994 1.00 54.97 139 LYS A O 1
ATOM 1192 N N . PRO A 1 140 ? -11.992 5.015 19.927 1.00 51.44 140 PRO A N 1
ATOM 1193 C CA . PRO A 1 140 ? -11.510 5.677 21.145 1.00 51.44 140 PRO A CA 1
ATOM 1194 C C . PRO A 1 140 ? -12.610 5.846 22.192 1.00 51.44 140 PRO A C 1
ATOM 1196 O O . PRO A 1 140 ? -12.353 5.696 23.379 1.00 51.44 140 PRO A O 1
ATOM 1199 N N . HIS A 1 141 ? -13.853 6.078 21.759 1.00 43.19 141 HIS A N 1
ATOM 1200 C CA . HIS A 1 141 ? -14.955 6.350 22.682 1.00 43.19 141 HIS A CA 1
ATOM 1201 C C . HIS A 1 141 ? -15.607 5.080 23.264 1.00 43.19 141 HIS A C 1
ATOM 1203 O O . HIS A 1 141 ? -16.386 5.170 24.207 1.00 43.19 141 HIS A O 1
ATOM 1209 N N . SER A 1 142 ? -15.290 3.894 22.725 1.00 46.75 142 SER A N 1
ATOM 1210 C CA . SER A 1 142 ? -15.891 2.621 23.160 1.00 46.75 142 SER A CA 1
ATOM 1211 C C . SER A 1 142 ? -14.899 1.661 23.825 1.00 46.75 142 SER A C 1
ATOM 1213 O O . SER A 1 142 ? -15.323 0.625 24.328 1.00 46.75 142 SER A O 1
ATOM 1215 N N . LYS A 1 143 ? -13.592 1.972 23.832 1.00 47.28 143 LYS A N 1
ATOM 1216 C CA . LYS A 1 143 ? -12.543 1.109 24.415 1.00 47.28 143 LYS A CA 1
ATOM 1217 C C . LYS A 1 143 ? -11.871 1.689 25.666 1.00 47.28 143 LYS A C 1
ATOM 1219 O O . LYS A 1 143 ? -11.171 0.960 26.358 1.00 47.28 143 LYS A O 1
ATOM 1224 N N . GLN A 1 144 ? -12.140 2.952 26.006 1.00 45.28 144 GLN A N 1
ATOM 1225 C CA . GLN A 1 144 ? -11.684 3.553 27.266 1.00 45.28 144 GLN A CA 1
ATOM 1226 C C . GLN A 1 144 ? -12.361 2.941 28.508 1.00 45.28 144 GLN A C 1
ATOM 1228 O O . GLN A 1 144 ? -11.851 3.099 29.610 1.00 45.28 144 GLN A O 1
ATOM 1233 N N . GLY A 1 145 ? -13.466 2.204 28.333 1.00 43.50 145 GLY A N 1
ATOM 1234 C CA . GLY A 1 145 ? -14.129 1.475 29.418 1.00 43.50 145 GLY A CA 1
ATOM 1235 C C . GLY A 1 145 ? -13.465 0.151 29.809 1.00 43.50 145 GLY A C 1
ATOM 1236 O O . GLY A 1 145 ? -13.709 -0.321 30.904 1.00 43.50 145 GLY A O 1
ATOM 1237 N N . LEU A 1 146 ? -12.617 -0.443 28.958 1.00 43.19 146 LEU A N 1
ATOM 1238 C CA . LEU A 1 146 ? -12.060 -1.787 29.206 1.00 43.19 146 LEU A CA 1
ATOM 1239 C C . LEU A 1 146 ? -10.619 -1.766 29.735 1.00 43.19 146 LEU A C 1
ATOM 1241 O O . LEU A 1 146 ? -10.218 -2.679 30.445 1.00 43.19 146 LEU A O 1
ATOM 1245 N N . SER A 1 147 ? -9.842 -0.717 29.442 1.00 45.03 147 SER A N 1
ATOM 1246 C CA . SER A 1 147 ? -8.473 -0.572 29.971 1.00 45.03 147 SER A CA 1
ATOM 1247 C C . SER A 1 147 ? -8.411 0.166 31.318 1.00 45.03 147 SER A C 1
ATOM 1249 O O . SER A 1 147 ? -7.348 0.234 31.929 1.00 45.03 147 SER A O 1
ATOM 1251 N N . ALA A 1 148 ? -9.532 0.721 31.793 1.00 44.56 148 ALA A N 1
ATOM 1252 C CA . ALA A 1 148 ? -9.652 1.308 33.131 1.00 44.56 148 ALA A CA 1
ATOM 1253 C C . ALA A 1 148 ? -10.093 0.289 34.203 1.00 44.56 148 ALA A C 1
ATOM 1255 O O . ALA A 1 148 ? -10.078 0.620 35.384 1.00 44.56 148 ALA A O 1
ATOM 1256 N N . GLU A 1 149 ? -10.431 -0.946 33.815 1.00 43.22 149 GLU A N 1
ATOM 1257 C CA . GLU A 1 149 ? -10.896 -2.002 34.729 1.00 43.22 149 GLU A CA 1
ATOM 1258 C C . GLU A 1 149 ? -9.813 -2.424 35.739 1.00 43.22 149 GLU A C 1
ATOM 1260 O O . GLU A 1 149 ? -10.114 -2.794 36.869 1.00 43.22 149 GLU A O 1
ATOM 1265 N N . GLU A 1 150 ? -8.529 -2.286 35.396 1.00 46.31 150 GLU A N 1
ATOM 1266 C CA . GLU A 1 150 ? -7.430 -2.628 36.314 1.00 46.31 150 GLU A CA 1
ATOM 1267 C C . GLU A 1 150 ? -7.193 -1.562 37.408 1.00 46.31 150 GLU A C 1
ATOM 1269 O O . GLU A 1 150 ? -6.320 -1.715 38.263 1.00 46.31 150 GLU A O 1
ATOM 1274 N N . LYS A 1 151 ? -7.981 -0.475 37.408 1.00 50.03 151 LYS A N 1
ATOM 1275 C CA . LYS A 1 151 ? -7.988 0.573 38.444 1.00 50.03 151 LYS A CA 1
ATOM 1276 C C . LYS A 1 151 ? -9.388 0.923 38.965 1.00 50.03 151 LYS A C 1
ATOM 1278 O O . LYS A 1 151 ? -9.540 1.976 39.585 1.00 50.03 151 LYS A O 1
ATOM 1283 N N . LEU A 1 152 ? -10.400 0.083 38.747 1.00 43.78 152 LEU A N 1
ATOM 1284 C CA . LEU A 1 152 ? -11.706 0.295 39.373 1.00 43.78 152 LEU A CA 1
ATOM 1285 C C . LEU A 1 152 ? -11.667 -0.158 40.839 1.00 43.78 152 LEU A C 1
ATOM 1287 O O . LEU A 1 152 ? -11.246 -1.268 41.164 1.00 43.78 152 LEU A O 1
ATOM 1291 N N . ASP A 1 153 ? -12.081 0.749 41.725 1.00 53.12 153 ASP A N 1
ATOM 1292 C CA . ASP A 1 153 ? -12.336 0.503 43.146 1.00 53.12 153 ASP A CA 1
ATOM 1293 C C . ASP A 1 153 ? -13.193 -0.779 43.282 1.00 53.12 153 ASP A C 1
ATOM 1295 O O . ASP A 1 153 ? -14.219 -0.868 42.597 1.00 53.12 153 ASP A O 1
ATOM 1299 N N . PRO A 1 154 ? -12.812 -1.781 44.110 1.00 57.66 154 PRO A N 1
ATOM 1300 C CA . PRO A 1 154 ? -13.508 -3.072 44.241 1.00 57.66 154 PRO A CA 1
ATOM 1301 C C . PRO A 1 154 ? -15.039 -2.983 44.339 1.00 57.66 154 PRO A C 1
ATOM 1303 O O . PRO A 1 154 ? -15.757 -3.885 43.914 1.00 57.66 154 PRO A O 1
ATOM 1306 N N . ARG A 1 155 ? -15.547 -1.857 44.844 1.00 56.03 155 ARG A N 1
ATOM 1307 C CA . ARG A 1 155 ? -16.971 -1.563 44.995 1.00 56.03 155 ARG A CA 1
ATOM 1308 C C . ARG A 1 155 ? -17.721 -1.285 43.684 1.00 56.03 155 ARG A C 1
ATOM 1310 O O . ARG A 1 155 ? -18.932 -1.497 43.629 1.00 56.03 155 ARG A O 1
ATOM 1317 N N . GLU A 1 156 ? -17.061 -0.770 42.649 1.00 58.31 156 GLU A N 1
ATOM 1318 C CA . GLU A 1 156 ? -17.695 -0.526 41.343 1.00 58.31 156 GLU A CA 1
ATOM 1319 C C . GLU A 1 156 ? -17.725 -1.789 40.483 1.00 58.31 156 GLU A C 1
ATOM 1321 O O . GLU A 1 156 ? -18.723 -2.027 39.803 1.00 58.31 156 GLU A O 1
ATOM 1326 N N . LYS A 1 157 ? -16.711 -2.650 40.614 1.00 63.72 157 LYS A N 1
ATOM 1327 C CA . LYS A 1 157 ? -16.681 -3.972 39.982 1.00 63.72 157 LYS A CA 1
ATOM 1328 C C . LYS A 1 157 ? -17.830 -4.861 40.458 1.00 63.72 157 LYS A C 1
ATOM 1330 O O . LYS A 1 157 ? -18.579 -5.381 39.639 1.00 63.72 157 LYS A O 1
ATOM 1335 N N . GLU A 1 158 ? -18.043 -4.953 41.772 1.00 65.38 158 GLU A N 1
ATOM 1336 C CA . GLU A 1 158 ? -19.177 -5.711 42.324 1.00 65.38 158 GLU A CA 1
ATOM 1337 C C . GLU A 1 158 ? -20.526 -5.167 41.832 1.00 65.38 158 GLU A C 1
ATOM 1339 O O . GLU A 1 158 ? -21.452 -5.935 41.568 1.00 65.38 158 GLU A O 1
ATOM 1344 N N . LYS A 1 159 ? -20.653 -3.844 41.653 1.00 71.94 159 LYS A N 1
ATOM 1345 C CA . LYS A 1 159 ? -21.861 -3.248 41.068 1.00 71.94 159 LYS A CA 1
ATOM 1346 C C . LYS A 1 159 ? -22.026 -3.619 39.599 1.00 71.94 159 LYS A C 1
ATOM 1348 O O . LYS A 1 159 ? -23.145 -3.933 39.213 1.00 71.94 159 LYS A O 1
ATOM 1353 N N . ALA A 1 160 ? -20.965 -3.576 38.798 1.00 74.62 160 ALA A N 1
ATOM 1354 C CA . ALA A 1 160 ? -21.021 -3.944 37.386 1.00 74.62 160 ALA A CA 1
ATOM 1355 C C . ALA A 1 160 ? -21.390 -5.424 37.210 1.00 74.62 160 ALA A C 1
ATOM 1357 O O . ALA A 1 160 ? -22.321 -5.725 36.467 1.00 74.62 160 ALA A O 1
ATOM 1358 N N . GLU A 1 161 ? -20.762 -6.320 37.977 1.00 76.50 161 GLU A N 1
ATOM 1359 C CA . GLU A 1 161 ? -21.093 -7.752 38.007 1.00 76.50 161 GLU A CA 1
ATOM 1360 C C . GLU A 1 161 ? -22.542 -7.985 38.462 1.00 76.50 161 GLU A C 1
ATOM 1362 O O . GLU A 1 161 ? -23.274 -8.771 37.862 1.00 76.50 161 GLU A O 1
ATOM 1367 N N . THR A 1 162 ? -23.005 -7.247 39.477 1.00 72.44 162 THR A N 1
ATOM 1368 C CA . THR A 1 162 ? -24.402 -7.325 39.934 1.00 72.44 162 THR A CA 1
ATOM 1369 C C . THR A 1 162 ? -25.369 -6.823 38.862 1.00 72.44 162 THR A C 1
ATOM 1371 O O . THR A 1 162 ? -26.424 -7.419 38.662 1.00 72.44 162 THR A O 1
ATOM 1374 N N . VAL A 1 163 ? -25.036 -5.744 38.152 1.00 82.69 163 VAL A N 1
ATOM 1375 C CA . VAL A 1 163 ? -25.865 -5.201 37.067 1.00 82.69 163 VAL A CA 1
ATOM 1376 C C . VAL A 1 163 ? -25.911 -6.163 35.883 1.00 82.69 163 VAL A C 1
ATOM 1378 O O . VAL A 1 163 ? -26.991 -6.385 35.343 1.00 82.69 163 VAL A O 1
ATOM 1381 N N . GLU A 1 164 ? -24.789 -6.773 35.506 1.00 86.75 164 GLU A N 1
ATOM 1382 C CA . GLU A 1 164 ? -24.739 -7.788 34.450 1.00 86.75 164 GLU A CA 1
ATOM 1383 C C . GLU A 1 164 ? -25.545 -9.034 34.836 1.00 86.75 164 GLU A C 1
ATOM 1385 O O . GLU A 1 164 ? -26.333 -9.539 34.031 1.00 86.75 164 GLU A O 1
ATOM 1390 N N . TRP A 1 165 ? -25.433 -9.486 36.089 1.00 91.00 165 TRP A N 1
ATOM 1391 C CA . TRP A 1 165 ? -26.247 -10.582 36.604 1.00 91.00 165 TRP A CA 1
ATOM 1392 C C . TRP A 1 165 ? -27.737 -10.236 36.564 1.00 91.00 165 TRP A C 1
ATOM 1394 O O . TRP A 1 165 ? -28.530 -11.022 36.047 1.00 91.00 165 TRP A O 1
ATOM 1404 N N . LEU A 1 166 ? -28.123 -9.040 37.022 1.00 86.56 166 LEU A N 1
ATOM 1405 C CA . LEU A 1 166 ? -29.506 -8.562 36.960 1.00 86.56 166 LEU A CA 1
ATOM 1406 C C . LEU A 1 166 ? -30.012 -8.479 35.516 1.00 86.56 166 LEU A C 1
ATOM 1408 O O . 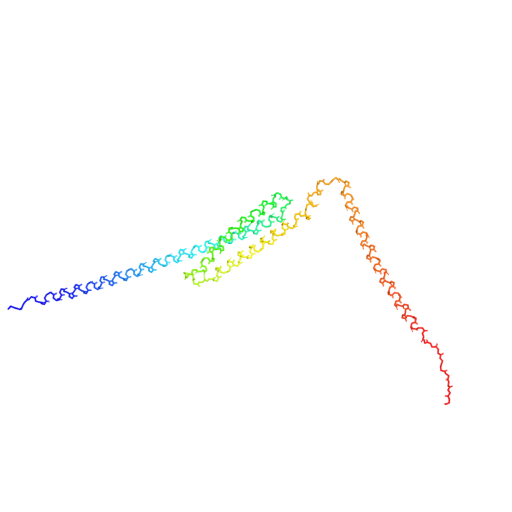LEU A 1 166 ? -31.133 -8.896 35.251 1.00 86.56 166 LEU A O 1
ATOM 1412 N N . GLN A 1 167 ? -29.200 -8.005 34.571 1.00 88.44 167 GLN A N 1
ATOM 1413 C CA . GLN A 1 167 ? -29.560 -7.969 33.151 1.00 88.44 167 GLN A CA 1
ATOM 1414 C C . GLN A 1 167 ? -29.730 -9.375 32.564 1.00 88.44 167 GLN A C 1
ATOM 1416 O O . GLN A 1 167 ? -30.664 -9.600 31.795 1.00 88.44 167 GLN A O 1
ATOM 1421 N N . CYS A 1 168 ? -28.885 -10.334 32.949 1.00 88.56 168 CYS A N 1
ATOM 1422 C CA . CYS A 1 168 ? -29.064 -11.739 32.580 1.00 88.56 168 CYS A CA 1
ATOM 1423 C C . CYS A 1 168 ? -30.365 -12.312 33.157 1.00 88.56 168 CYS A C 1
ATOM 1425 O O . CYS A 1 168 ? -31.086 -13.010 32.449 1.00 88.56 168 CYS A O 1
ATOM 1427 N N . GLN A 1 169 ? -30.687 -12.000 34.417 1.00 92.50 169 GLN A N 1
ATOM 1428 C CA . GLN A 1 169 ? -31.942 -12.432 35.037 1.00 92.50 169 GLN A CA 1
ATOM 1429 C C . GLN A 1 169 ? -33.162 -11.789 34.369 1.00 92.50 169 GLN A C 1
ATOM 1431 O O . GLN A 1 169 ? -34.155 -12.475 34.155 1.00 92.50 169 GLN A O 1
ATOM 1436 N N . ILE A 1 170 ? -33.087 -10.510 33.989 1.00 90.31 170 ILE A N 1
ATOM 1437 C CA . ILE A 1 170 ? -34.157 -9.825 33.251 1.00 90.31 170 ILE A CA 1
ATOM 1438 C C . ILE A 1 170 ? -34.406 -10.528 31.918 1.00 90.31 170 ILE A C 1
ATOM 1440 O O . ILE A 1 170 ? -35.536 -10.922 31.663 1.00 90.31 170 ILE A O 1
ATOM 1444 N N . ARG A 1 171 ? -33.358 -10.791 31.127 1.00 92.81 171 ARG A N 1
ATOM 1445 C CA . ARG A 1 171 ? -33.500 -11.512 29.850 1.00 92.81 171 ARG A CA 1
ATOM 1446 C C . ARG A 1 171 ? -34.065 -12.915 30.026 1.00 92.81 171 ARG A C 1
ATOM 1448 O O . ARG A 1 171 ? -34.894 -13.345 29.240 1.00 92.81 171 ARG A O 1
ATOM 1455 N N . TYR A 1 172 ? -33.630 -13.628 31.063 1.00 92.62 172 TYR A N 1
ATOM 1456 C CA . TYR A 1 172 ? -34.173 -14.948 31.374 1.00 92.62 172 TYR A CA 1
ATOM 1457 C C . TYR A 1 172 ? -35.676 -14.886 31.677 1.00 92.62 172 TYR A C 1
ATOM 1459 O O . TYR A 1 172 ? -36.435 -15.732 31.213 1.00 92.62 172 TYR A O 1
ATOM 1467 N N . LEU A 1 173 ? -36.107 -13.884 32.446 1.00 92.38 173 LEU A N 1
ATOM 1468 C CA . LEU A 1 173 ? -37.518 -13.683 32.767 1.00 92.38 173 LEU A CA 1
ATOM 1469 C C . LEU A 1 173 ? -38.332 -13.227 31.552 1.00 92.38 173 LEU A C 1
ATOM 1471 O O . LEU A 1 173 ? -39.476 -13.647 31.429 1.00 92.38 173 LEU A O 1
ATOM 1475 N N . GLU A 1 174 ? -37.760 -12.414 30.664 1.00 92.19 174 GLU A N 1
ATOM 1476 C CA . GLU A 1 174 ? -38.376 -12.025 29.387 1.00 92.19 174 GLU A CA 1
ATOM 1477 C C . GLU A 1 174 ? -38.580 -13.251 28.482 1.00 92.19 174 GLU A C 1
ATOM 1479 O O . GLU A 1 174 ? -39.702 -13.507 28.055 1.00 92.19 174 GLU A O 1
ATOM 1484 N N . ASP A 1 175 ? -37.555 -14.089 28.298 1.00 91.00 175 ASP A N 1
ATOM 1485 C CA . ASP A 1 175 ? -37.662 -15.342 27.533 1.00 91.00 175 ASP A CA 1
ATOM 1486 C C . ASP A 1 175 ? -38.707 -16.302 28.130 1.00 91.00 175 ASP A C 1
ATOM 1488 O O . ASP A 1 175 ? -39.409 -17.018 27.411 1.00 91.00 175 ASP A O 1
ATOM 1492 N N . GLU A 1 176 ? -38.792 -16.376 29.459 1.00 89.06 176 GLU A N 1
ATOM 1493 C CA . GLU A 1 176 ? -39.772 -17.226 30.132 1.00 89.06 176 GLU A CA 1
ATOM 1494 C C . GLU A 1 176 ? -41.191 -16.645 30.048 1.00 89.06 176 GLU A C 1
ATOM 1496 O O . GLU A 1 176 ? -42.161 -17.401 29.924 1.00 89.06 176 GLU A O 1
ATOM 1501 N N . ALA A 1 177 ? -41.325 -15.316 30.053 1.00 88.56 177 ALA A N 1
ATOM 1502 C CA . ALA A 1 177 ? -42.587 -14.632 29.800 1.00 88.56 177 ALA A CA 1
ATOM 1503 C C . ALA A 1 177 ? -43.076 -14.908 28.372 1.00 88.56 177 ALA A C 1
ATOM 1505 O O . ALA A 1 177 ? -44.214 -15.349 28.214 1.00 88.56 177 ALA A O 1
ATOM 1506 N N . ASP A 1 178 ? -42.204 -14.787 27.369 1.00 90.75 178 ASP A N 1
ATOM 1507 C CA . ASP A 1 178 ? -42.516 -15.085 25.966 1.00 90.75 178 ASP A CA 1
ATOM 1508 C C . ASP A 1 178 ? -42.940 -16.551 25.778 1.00 90.75 178 ASP A C 1
ATOM 1510 O O . ASP A 1 178 ? -43.931 -16.855 25.104 1.00 90.75 178 ASP A O 1
ATOM 1514 N N . LYS A 1 179 ? -42.239 -17.495 26.422 1.00 89.00 179 LYS A N 1
ATOM 1515 C CA . LYS A 1 179 ? -42.638 -18.915 26.418 1.00 89.00 179 LYS A CA 1
ATOM 1516 C C . LYS A 1 179 ? -44.004 -19.122 27.057 1.00 89.00 179 LYS A C 1
ATOM 1518 O O . LYS A 1 179 ? -44.801 -19.910 26.544 1.00 89.00 179 LYS A O 1
ATOM 1523 N N . THR A 1 180 ? -44.272 -18.449 28.171 1.00 85.88 180 THR A N 1
ATOM 1524 C CA . THR A 1 180 ? -45.552 -18.562 28.877 1.00 85.88 180 THR A CA 1
ATOM 1525 C C . THR A 1 180 ? -46.685 -17.968 28.042 1.00 85.88 180 THR A C 1
ATOM 1527 O O . THR A 1 180 ? -47.747 -18.578 27.936 1.00 85.88 180 THR A O 1
ATOM 1530 N N . GLU A 1 181 ? -46.463 -16.831 27.385 1.00 88.19 181 GLU A N 1
ATOM 1531 C CA . GLU A 1 181 ? -47.437 -16.205 26.490 1.00 88.19 181 GLU A CA 1
ATOM 1532 C C . GLU A 1 181 ? -47.727 -17.097 25.275 1.00 88.19 181 GLU A C 1
ATOM 1534 O O . GLU A 1 181 ? -48.890 -17.382 24.981 1.00 88.19 181 GLU A O 1
ATOM 1539 N N . SER A 1 182 ? -46.690 -17.683 24.668 1.00 86.81 182 SER A N 1
ATOM 1540 C CA . SER A 1 182 ? -46.847 -18.683 23.605 1.00 86.81 182 SER A CA 1
ATOM 1541 C C . SER A 1 182 ? -47.650 -19.910 24.069 1.00 86.81 182 SER A C 1
ATOM 1543 O O . SER A 1 182 ? -48.526 -20.406 23.351 1.00 86.81 182 SER A O 1
ATOM 1545 N N . GLN A 1 183 ? -47.419 -20.390 25.295 1.00 85.56 183 GLN A N 1
ATOM 1546 C CA . GLN A 1 183 ? -48.206 -21.480 25.875 1.00 85.56 183 GLN A CA 1
ATOM 1547 C C . GLN A 1 183 ? -49.672 -21.076 26.094 1.00 85.56 183 GLN A C 1
ATOM 1549 O O . GLN A 1 183 ? -50.566 -21.865 25.776 1.00 85.56 183 GLN A O 1
ATOM 1554 N N . ILE A 1 184 ? -49.944 -19.858 26.570 1.00 81.88 184 ILE A N 1
ATOM 1555 C CA . ILE A 1 184 ? -51.308 -19.334 26.744 1.00 81.88 184 ILE A CA 1
ATOM 1556 C C . ILE A 1 184 ? -52.038 -19.260 25.396 1.00 81.88 184 ILE A C 1
ATOM 1558 O O . ILE A 1 184 ? -53.180 -19.717 25.295 1.00 81.88 184 ILE A O 1
ATOM 1562 N N . GLU A 1 185 ? -51.390 -18.758 24.344 1.00 82.25 185 GLU A N 1
ATOM 1563 C CA . GLU A 1 185 ? -51.960 -18.733 22.991 1.00 82.25 185 GLU A CA 1
ATOM 1564 C C . GLU A 1 185 ? -52.247 -20.148 22.462 1.00 82.25 185 GLU A C 1
ATOM 1566 O O . GLU A 1 185 ? -53.317 -20.409 21.895 1.00 82.25 185 GLU A O 1
ATOM 1571 N N . SER A 1 186 ? -51.338 -21.098 22.703 1.00 76.81 186 SER A N 1
ATOM 1572 C CA . SER A 1 186 ? -51.523 -22.499 22.307 1.00 76.81 186 SER A CA 1
ATOM 1573 C C . SER A 1 186 ? -52.700 -23.170 23.033 1.00 76.81 186 SER A C 1
ATOM 1575 O O . SER A 1 186 ? -53.475 -23.908 22.424 1.00 76.81 186 SER A O 1
ATOM 1577 N N . LEU A 1 187 ? -52.902 -22.869 24.319 1.00 75.56 187 LEU A N 1
ATOM 1578 C CA . LEU A 1 187 ? -54.029 -23.385 25.097 1.00 75.56 187 LEU A CA 1
ATOM 1579 C C . LEU A 1 187 ? -55.346 -22.713 24.698 1.00 75.56 187 LEU A C 1
ATOM 1581 O O . LEU A 1 187 ? -56.360 -23.394 24.565 1.00 75.56 187 LEU A O 1
ATOM 1585 N N . SER A 1 188 ? -55.335 -21.406 24.429 1.00 71.81 188 SER A N 1
ATOM 1586 C CA . SER A 1 188 ? -56.503 -20.665 23.939 1.00 71.81 188 SER A CA 1
ATOM 1587 C C . SER A 1 188 ? -56.987 -21.199 22.583 1.00 71.81 188 SER A C 1
ATOM 1589 O O . SER A 1 188 ? -58.179 -21.452 22.385 1.00 71.81 188 SER A O 1
ATOM 1591 N N . THR A 1 189 ? -56.064 -21.465 21.655 1.00 69.19 189 THR A N 1
ATOM 1592 C CA . THR A 1 189 ? -56.384 -22.081 20.355 1.00 69.19 189 THR A CA 1
ATOM 1593 C C . THR A 1 189 ? -56.827 -23.545 20.495 1.00 69.19 189 THR A C 1
ATOM 1595 O O . THR A 1 189 ? -57.759 -23.981 19.805 1.00 69.19 189 THR A O 1
ATOM 1598 N N . ALA A 1 190 ? -56.253 -24.299 21.438 1.00 66.06 190 ALA A N 1
ATOM 1599 C CA . ALA A 1 190 ? -56.711 -25.646 21.785 1.00 66.06 190 ALA A CA 1
ATOM 1600 C C . ALA A 1 190 ? -58.134 -25.656 22.387 1.00 66.06 190 ALA A C 1
ATOM 1602 O O . ALA A 1 190 ? -58.946 -26.523 22.057 1.00 66.06 190 ALA A O 1
ATOM 1603 N N . ASP A 1 191 ? -58.493 -24.675 23.214 1.00 61.16 191 ASP A N 1
ATOM 1604 C CA . ASP A 1 191 ? -59.845 -24.563 23.772 1.00 61.16 191 ASP A CA 1
ATOM 1605 C C . ASP A 1 191 ? -60.875 -24.100 22.732 1.00 61.16 191 ASP A C 1
ATOM 1607 O O . ASP A 1 191 ? -62.019 -24.570 22.741 1.00 61.16 191 ASP A O 1
ATOM 1611 N N . GLN A 1 192 ? -60.489 -23.250 21.774 1.00 59.03 192 GLN A N 1
ATOM 1612 C CA . GLN A 1 192 ? -61.356 -22.903 20.642 1.00 59.03 192 GLN A CA 1
ATOM 1613 C C . GLN A 1 192 ? -61.612 -24.097 19.710 1.00 59.03 192 GLN A C 1
ATOM 1615 O O . GLN A 1 192 ? -62.746 -24.297 19.262 1.00 59.03 192 GLN A O 1
ATOM 1620 N N . THR A 1 193 ? -60.604 -24.937 19.455 1.00 58.09 193 THR A N 1
ATOM 1621 C CA . THR A 1 193 ? -60.772 -26.166 18.657 1.00 58.09 193 THR A CA 1
ATOM 1622 C C . THR A 1 193 ? -61.602 -27.222 19.395 1.00 58.09 193 THR A C 1
ATOM 1624 O O . THR A 1 193 ? -62.485 -27.832 18.788 1.00 58.09 193 THR A O 1
ATOM 1627 N N . ARG A 1 194 ? -61.447 -27.364 20.720 1.00 56.84 194 ARG A N 1
ATOM 1628 C CA . ARG A 1 194 ? -62.308 -28.228 21.553 1.00 56.84 194 ARG A CA 1
ATOM 1629 C C . ARG A 1 194 ? -63.754 -27.733 21.648 1.00 56.84 194 ARG A C 1
ATOM 1631 O O . ARG A 1 194 ? -64.672 -28.552 21.600 1.00 56.84 194 ARG A O 1
ATOM 1638 N N . LYS A 1 195 ? -63.998 -26.416 21.707 1.00 53.50 195 LYS A N 1
ATOM 1639 C CA . LYS A 1 195 ? -65.360 -25.843 21.629 1.00 53.50 195 LYS A CA 1
ATOM 1640 C C . LYS A 1 195 ? -66.016 -26.063 20.265 1.00 53.50 195 LYS A C 1
ATOM 1642 O O . LYS A 1 195 ? -67.236 -26.212 20.212 1.00 53.50 195 LYS A O 1
ATOM 1647 N N . LYS A 1 196 ? -65.237 -26.116 19.180 1.00 50.97 196 LYS A N 1
ATOM 1648 C CA . LYS A 1 196 ? -65.749 -26.420 17.833 1.00 50.97 196 LYS A CA 1
ATOM 1649 C C . LYS A 1 196 ? -66.048 -27.914 17.634 1.00 50.97 196 LYS A C 1
ATOM 1651 O O . LYS A 1 196 ? -66.980 -28.229 16.909 1.00 50.97 196 LYS A O 1
ATOM 1656 N N . GLY A 1 197 ? -65.346 -28.809 18.336 1.00 49.56 197 GLY A N 1
ATOM 1657 C CA . GLY A 1 197 ? -65.578 -30.262 18.308 1.00 49.56 197 GLY A CA 1
ATOM 1658 C C . GLY A 1 197 ? -66.707 -30.791 19.207 1.00 49.56 197 GLY A C 1
ATOM 1659 O O . GLY A 1 197 ? -66.955 -31.989 19.210 1.00 49.56 197 GLY A O 1
ATOM 1660 N N . LYS A 1 198 ? -67.397 -29.934 19.978 1.00 44.41 198 LYS A N 1
ATOM 1661 C CA . LYS A 1 198 ? -68.514 -30.330 20.866 1.00 44.41 198 LYS A CA 1
ATOM 1662 C C . LYS A 1 198 ? -69.898 -29.916 20.332 1.00 44.41 198 LYS A C 1
ATOM 1664 O O . LYS A 1 198 ? -70.848 -29.814 21.104 1.00 44.41 198 LYS A O 1
ATOM 1669 N N . ARG A 1 199 ? -70.007 -29.643 19.025 1.00 46.09 199 ARG A N 1
ATOM 1670 C CA . ARG A 1 199 ? -71.265 -29.360 18.310 1.00 46.09 199 ARG A CA 1
ATOM 1671 C C . ARG A 1 199 ? -71.580 -30.446 17.274 1.00 46.09 199 ARG A C 1
ATOM 1673 O O . ARG A 1 199 ? -71.736 -30.114 16.119 1.00 46.09 199 ARG A O 1
ATOM 1680 N N . ASP A 1 200 ? -71.665 -31.701 17.689 1.00 47.22 200 ASP A N 1
ATOM 1681 C CA . ASP A 1 200 ? -72.351 -32.790 16.970 1.00 47.22 200 ASP A CA 1
ATOM 1682 C C . ASP A 1 200 ? -72.645 -33.834 18.065 1.00 47.22 200 ASP A C 1
ATOM 1684 O O . ASP A 1 200 ? -71.721 -34.234 18.772 1.00 47.22 200 ASP A O 1
ATOM 1688 N N . ASP A 1 201 ? -73.884 -34.134 18.471 1.00 42.34 201 ASP A N 1
ATOM 1689 C CA . ASP A 1 201 ? -75.015 -34.806 17.782 1.00 42.34 201 ASP A CA 1
ATOM 1690 C C . ASP A 1 201 ? -76.178 -34.954 18.836 1.00 42.34 201 ASP A C 1
ATOM 1692 O O . ASP A 1 201 ? -75.887 -34.670 20.008 1.00 42.34 201 ASP A O 1
ATOM 1696 N N . PRO A 1 202 ? -77.437 -35.438 18.602 1.00 57.16 202 PRO A N 1
ATOM 1697 C CA . PRO A 1 202 ? -78.234 -35.733 17.384 1.00 57.16 202 PRO A CA 1
ATOM 1698 C C . PRO A 1 202 ? -79.651 -35.087 17.357 1.00 57.16 202 PRO A C 1
ATOM 1700 O O . PRO A 1 202 ? -80.204 -34.744 18.400 1.00 57.16 202 PRO A O 1
ATOM 1703 N N . LYS A 1 203 ? -80.324 -35.083 16.188 1.00 35.94 203 LYS A N 1
ATOM 1704 C CA . LYS A 1 203 ? -81.582 -35.855 15.976 1.00 35.94 203 LYS A CA 1
ATOM 1705 C C . LYS A 1 203 ? -82.093 -35.786 14.528 1.00 35.94 203 LYS A C 1
ATOM 1707 O O . LYS A 1 203 ? -82.496 -34.735 14.040 1.00 35.94 203 LYS A O 1
ATOM 1712 N N . LYS A 1 204 ? -82.136 -36.958 13.885 1.00 45.66 204 LYS A N 1
ATOM 1713 C CA . LYS A 1 204 ? -83.106 -37.293 12.835 1.00 45.66 204 LYS A CA 1
ATOM 1714 C C . LYS A 1 204 ? -84.497 -37.347 13.474 1.00 45.66 204 LYS A C 1
ATOM 1716 O O . LYS A 1 204 ? -84.646 -38.040 14.474 1.00 45.66 204 LYS A O 1
ATOM 1721 N N . ASP A 1 205 ? -85.482 -36.696 12.868 1.00 42.28 205 ASP A N 1
ATOM 1722 C CA . ASP A 1 205 ? -86.886 -37.097 12.957 1.00 42.28 205 ASP A CA 1
ATOM 1723 C C . ASP A 1 205 ? -87.527 -36.894 11.572 1.00 42.28 205 ASP A C 1
ATOM 1725 O O . ASP A 1 205 ? -87.296 -35.891 10.894 1.00 42.28 205 ASP A O 1
ATOM 1729 N N . GLU A 1 206 ? -88.233 -37.937 11.144 1.00 46.66 206 GLU A N 1
ATOM 1730 C CA . GLU A 1 206 ? -88.911 -38.135 9.863 1.00 46.66 206 GLU A CA 1
ATOM 1731 C C . GLU A 1 206 ? -90.004 -37.093 9.590 1.00 46.66 206 GLU A C 1
ATOM 1733 O O . GLU A 1 206 ? -90.683 -36.644 10.517 1.00 46.66 206 GLU A O 1
ATOM 1738 N N . LYS A 1 207 ? -90.284 -36.829 8.306 1.00 42.44 207 LYS A N 1
ATOM 1739 C CA . LYS A 1 207 ? -91.673 -36.736 7.835 1.00 42.44 207 LYS A CA 1
ATOM 1740 C C . LYS A 1 207 ? -91.791 -36.859 6.313 1.00 42.44 207 LYS A C 1
ATOM 1742 O O . LYS A 1 207 ? -91.094 -36.136 5.612 1.00 42.44 207 LYS A O 1
ATOM 1747 N N . GLU A 1 208 ? -92.681 -37.779 5.922 1.00 36.94 208 GLU A N 1
ATOM 1748 C CA . GLU A 1 208 ? -93.539 -37.842 4.713 1.00 36.94 208 GLU A CA 1
ATOM 1749 C C . GLU A 1 208 ? -92.994 -37.363 3.360 1.00 36.94 208 GLU A C 1
ATOM 1751 O O . GLU A 1 208 ? -92.773 -36.146 3.177 1.00 36.94 208 GLU A O 1
#

InterPro domains:
  IPR007207 CCR4-Not complex component, Not N-terminal domain [PF04065] (42-205)
  IPR040168 Not2/Not3/Not5 [PTHR23326] (63-199)

Secondary structure (DSSP, 8-state):
---SHHHHHHHHHHHHHHHHHHHHHHHHHHHHHHHHHHHHHHHHHHHHHHHHHHHHHHHHHHHHHHHHHHHH--SHHHHHHHHHHHHHHHHHHHHHHHHHHHHHH-SS-S--HHHHHHHHHHHHHHHHHHHHHHHHHHTHHHHTTTSSGGG--HHHHHHHHHHHHHHHHHHHHHHHHHHHHHHHHHHHHHHHHHHHTT----------

Foldseek 3Di:
DPPPPPVVVVVVVVVVVVVVVVVVVVVVVVVVVVVVVLVVVLVVVVVVVVVLLVLLVVLLVVLVVLVVQLVVDPDPVSVVVSLVVNVVSLVVLVVSLVVLVVVVPDPSDDDNPVSVVSNVVSVVSVVVNVVVVVCVVVCPVVCVVPSCVVPDDPVVVVVVVVVVVVVVVVVVVVVVVVVVVVVVVVVVVVVVVVVVVVPDDDDDDDDD

pLDDT: mean 75.74, std 18.12, range [35.94, 96.19]

Radius of gyration: 44.24 Å; chains: 1; bounding box: 143×56×121 Å